Protein AF-A0A7C5KE01-F1 (afdb_monomer_lite)

Sequence (287 aa):
MDAEQAKAEQKPRKAGFFATVFASPPSILTLMIPGLGHLYLGRAKRGVVWFLLVEALFFAGYAILGVRLWGGGMNLGTTVWGLPLNYIPEVGNFLTTFLTLKATFPLPGAPGWMDAVGLAKLPVPWEHVGFLLTALSGLLNVFAAADAWWLARVEKTEREKDPWLSTPTGAAFLSWIVPGLGQWKLGYKSRGAVQFGSITLLFLLGLVFSGFSAVDRSQVYFWYAGMLFDGGSTILSTLFFAPLRFHNTGSTMWDLGVTTTCIAGLMNVAVFLDAYTLAEKRKEAAP

Foldseek 3Di:
DPPPVVPPDPPPDPQPPCCLCVVQPLLVLLQAANLRLCVVVVNVVLSVVRRCQLVVLQVVLCVQQPLLLVQPFPPPPDDDVNHGPLCLLLSLNPNVVVVSCPVRAPDVPDPCNVVSNVSNLDDTVPNLSSNLSSSVSSVSSNLSSVVSSQSVPDDPVVVPPDDPCLALSVLLVLCQQAPLRSVVVLVNVVSSVVRRVVLVVLLVQLCVLQVLQLLGCSVVSNLNNLLCLNRNSSVVSSVPRNVPDDDDPPDPSNVSSSVSSSVSSNSSNVRSVVSSVSSVVVVVPDD

Structure (mmCIF, N/CA/C/O backbone):
data_AF-A0A7C5KE01-F1
#
_entry.id   AF-A0A7C5KE01-F1
#
loop_
_atom_site.group_PDB
_atom_site.id
_atom_site.type_symbol
_atom_site.label_atom_id
_atom_site.label_alt_id
_atom_site.label_comp_id
_atom_site.label_asym_id
_atom_site.label_entity_id
_atom_site.label_seq_id
_atom_site.pdbx_PDB_ins_code
_atom_site.Cartn_x
_atom_site.Cartn_y
_atom_site.Cartn_z
_atom_site.occupancy
_atom_site.B_iso_or_equiv
_atom_site.auth_seq_id
_atom_site.auth_comp_id
_atom_site.auth_asym_id
_atom_site.auth_atom_id
_atom_site.pdbx_PDB_model_num
ATOM 1 N N . MET A 1 1 ? 0.363 20.031 54.561 1.00 52.44 1 MET A N 1
ATOM 2 C CA . MET A 1 1 ? 0.972 20.455 53.273 1.00 52.44 1 MET A CA 1
ATOM 3 C C . MET A 1 1 ? 2.182 19.563 52.985 1.00 52.44 1 MET A C 1
ATOM 5 O O . MET A 1 1 ? 3.313 20.024 52.963 1.00 52.44 1 MET A O 1
ATOM 9 N N . ASP A 1 2 ? 2.084 18.242 53.065 1.00 55.12 2 ASP A N 1
ATOM 10 C CA . ASP A 1 2 ? 1.310 17.244 52.297 1.00 55.12 2 ASP A CA 1
ATOM 11 C C . ASP A 1 2 ? 2.037 16.828 51.020 1.00 55.12 2 ASP A C 1
ATOM 13 O O . ASP A 1 2 ? 1.766 17.296 49.917 1.00 55.12 2 ASP A O 1
ATOM 17 N N . ALA A 1 3 ? 2.934 15.854 51.200 1.00 55.53 3 ALA A N 1
ATOM 18 C CA . ALA A 1 3 ? 3.542 15.044 50.144 1.00 55.53 3 ALA A CA 1
ATOM 19 C C . ALA A 1 3 ? 2.500 14.346 49.236 1.00 55.53 3 ALA A C 1
ATOM 21 O O . ALA A 1 3 ? 2.843 13.829 48.174 1.00 55.53 3 ALA A O 1
ATOM 22 N N . GLU A 1 4 ? 1.225 14.370 49.628 1.00 53.91 4 GLU A N 1
ATOM 23 C CA . GLU A 1 4 ? 0.073 13.930 48.844 1.00 53.91 4 GLU A CA 1
ATOM 24 C C . GLU A 1 4 ? -0.261 14.878 47.677 1.00 53.91 4 GLU A C 1
ATOM 26 O O . GLU A 1 4 ? -0.631 14.407 46.602 1.00 53.91 4 GLU A O 1
ATOM 31 N N . GLN A 1 5 ? -0.019 16.191 47.807 1.00 54.28 5 GLN A N 1
ATOM 32 C CA . GLN A 1 5 ? -0.201 17.146 46.702 1.00 54.28 5 GLN A CA 1
ATOM 33 C C . GLN A 1 5 ? 0.917 17.062 45.647 1.00 54.28 5 GLN A C 1
ATOM 35 O O . GLN A 1 5 ? 0.693 17.400 44.489 1.00 54.28 5 GLN A O 1
ATOM 40 N N . ALA A 1 6 ? 2.094 16.524 45.992 1.00 53.19 6 ALA A N 1
ATOM 41 C CA . ALA A 1 6 ? 3.200 16.340 45.046 1.00 53.19 6 ALA A CA 1
ATOM 42 C C . ALA A 1 6 ? 3.016 15.136 44.095 1.00 53.19 6 ALA A C 1
ATOM 44 O O . ALA A 1 6 ? 3.727 15.024 43.096 1.00 53.19 6 ALA A O 1
ATOM 45 N N . LYS A 1 7 ? 2.052 14.242 44.365 1.00 53.12 7 LYS A N 1
ATOM 46 C CA . LYS A 1 7 ? 1.693 13.125 43.470 1.00 53.12 7 LYS A CA 1
ATOM 47 C C . LYS A 1 7 ? 0.614 13.480 42.441 1.00 53.12 7 LYS A C 1
ATOM 49 O O . LYS A 1 7 ? 0.385 12.691 41.528 1.00 53.12 7 LYS A O 1
ATOM 54 N N . ALA A 1 8 ? -0.023 14.644 42.557 1.00 51.78 8 ALA A N 1
ATOM 55 C CA . ALA A 1 8 ? -1.230 14.963 41.797 1.00 51.78 8 ALA A CA 1
ATOM 56 C C . ALA A 1 8 ? -0.996 15.469 40.359 1.00 51.78 8 ALA A C 1
ATOM 58 O O . ALA A 1 8 ? -1.966 15.624 39.625 1.00 51.78 8 ALA A O 1
ATOM 59 N N . GLU A 1 9 ? 0.245 15.693 39.906 1.00 48.97 9 GLU A N 1
ATOM 60 C CA . GLU A 1 9 ? 0.453 16.362 38.608 1.00 48.97 9 GLU A CA 1
ATOM 61 C C . GLU A 1 9 ? 1.613 15.846 37.747 1.00 48.97 9 GLU A C 1
ATOM 63 O O . GLU A 1 9 ? 2.076 16.529 36.831 1.00 48.97 9 GLU A O 1
ATOM 68 N N . GLN A 1 10 ? 2.047 14.594 37.931 1.00 49.47 10 GLN A N 1
ATOM 69 C CA . GLN A 1 10 ? 2.823 13.937 36.875 1.00 49.47 10 GLN A CA 1
ATOM 70 C C . GLN A 1 10 ? 1.890 13.534 35.731 1.00 49.47 10 GLN A C 1
ATOM 72 O O . GLN A 1 10 ? 1.494 12.379 35.584 1.00 49.47 10 GLN A O 1
ATOM 77 N N . LYS A 1 11 ? 1.549 14.518 34.892 1.00 55.12 11 LYS A N 1
ATOM 78 C CA . LYS A 1 11 ? 0.958 14.285 33.573 1.00 55.12 11 LYS A CA 1
ATOM 79 C C . LYS A 1 11 ? 1.849 13.245 32.880 1.00 55.12 11 LYS A C 1
ATOM 81 O O . LYS A 1 11 ? 3.048 13.512 32.742 1.00 55.12 11 LYS A O 1
ATOM 86 N N . PRO A 1 12 ? 1.327 12.066 32.495 1.00 59.50 12 PRO A N 1
ATOM 87 C CA . PRO A 1 12 ? 2.154 11.013 31.929 1.00 59.50 12 PRO A CA 1
ATOM 88 C C . PRO A 1 12 ? 2.923 11.600 30.750 1.00 59.50 12 PRO A C 1
ATOM 90 O O . PRO A 1 12 ? 2.325 12.175 29.833 1.00 59.50 12 PRO A O 1
ATOM 93 N N . ARG A 1 13 ? 4.260 11.533 30.808 1.00 60.16 13 ARG A N 1
ATOM 94 C CA . ARG A 1 13 ? 5.106 11.955 29.689 1.00 60.16 13 ARG A CA 1
ATOM 95 C C . ARG A 1 13 ? 4.606 11.197 28.469 1.00 60.16 13 ARG A C 1
ATOM 97 O O . ARG A 1 13 ? 4.638 9.968 28.465 1.00 60.16 13 ARG A O 1
ATOM 104 N N . LYS A 1 14 ? 4.110 11.926 27.464 1.00 63.19 14 LYS A N 1
ATOM 105 C CA . LYS A 1 14 ? 3.708 11.331 26.188 1.00 63.19 14 LYS A CA 1
ATOM 106 C C . LYS A 1 14 ? 4.889 10.500 25.704 1.00 63.19 14 LYS A C 1
ATOM 108 O O . LYS A 1 14 ? 5.975 11.048 25.510 1.00 63.19 14 LYS A O 1
ATOM 113 N N . ALA A 1 15 ? 4.693 9.189 25.594 1.00 65.12 15 ALA A N 1
ATOM 114 C CA . ALA A 1 15 ? 5.706 8.305 25.050 1.00 65.12 15 ALA A CA 1
ATOM 115 C C . ALA A 1 15 ? 6.150 8.873 23.692 1.00 65.12 15 ALA A C 1
ATOM 117 O O . ALA A 1 15 ? 5.315 9.297 22.886 1.00 65.12 15 ALA A O 1
ATOM 118 N N . GLY A 1 16 ? 7.465 8.965 23.471 1.00 68.56 16 GLY A N 1
ATOM 119 C CA . GLY A 1 16 ? 7.997 9.442 22.195 1.00 68.56 16 GLY A CA 1
ATOM 120 C C . GLY A 1 16 ? 7.480 8.581 21.039 1.00 68.56 16 GLY A C 1
ATOM 121 O O . GLY A 1 16 ? 7.154 7.414 21.242 1.00 68.56 16 GLY A O 1
ATOM 122 N N . PHE A 1 17 ? 7.420 9.133 19.824 1.00 59.62 17 PHE A N 1
ATOM 123 C CA . PHE A 1 17 ? 6.890 8.449 18.632 1.00 59.62 17 PHE A CA 1
ATOM 124 C C . PHE A 1 17 ? 7.407 7.007 18.482 1.00 59.62 17 PHE A C 1
ATOM 126 O O . PHE A 1 17 ? 6.614 6.079 18.352 1.00 59.62 17 PHE A O 1
ATOM 133 N N . PHE A 1 18 ? 8.723 6.807 18.603 1.00 53.09 18 PHE A N 1
ATOM 134 C CA . PHE A 1 18 ? 9.337 5.480 18.526 1.00 53.09 18 PHE A CA 1
ATOM 135 C C . PHE A 1 18 ? 8.920 4.547 19.663 1.00 53.09 18 PHE A C 1
ATOM 137 O O . PHE A 1 18 ? 8.694 3.367 19.415 1.00 53.09 18 PHE A O 1
ATOM 144 N N . ALA A 1 19 ? 8.761 5.063 20.884 1.00 59.66 19 ALA A N 1
ATOM 145 C CA . ALA A 1 19 ? 8.246 4.267 21.988 1.00 59.66 19 ALA A CA 1
ATOM 146 C C . ALA A 1 19 ? 6.808 3.825 21.695 1.00 59.66 19 ALA A C 1
ATOM 148 O O . ALA A 1 19 ? 6.503 2.663 21.876 1.00 59.66 19 ALA A O 1
ATOM 149 N N . THR A 1 20 ? 5.948 4.687 21.152 1.00 64.25 20 THR A N 1
ATOM 150 C CA . THR A 1 20 ? 4.555 4.332 20.825 1.00 64.25 20 THR A CA 1
ATOM 151 C C . THR A 1 20 ? 4.443 3.347 19.655 1.00 64.25 20 THR A C 1
ATOM 153 O O . THR A 1 20 ? 3.636 2.421 19.711 1.00 64.25 20 THR A O 1
ATOM 156 N N . VAL A 1 21 ? 5.254 3.521 18.605 1.00 54.88 21 VAL A N 1
ATOM 157 C CA . VAL A 1 21 ? 5.251 2.647 17.418 1.00 54.88 21 VAL A CA 1
ATOM 158 C C . VAL A 1 21 ? 5.832 1.271 17.747 1.00 54.88 21 VAL A C 1
ATOM 160 O O . VAL A 1 21 ? 5.222 0.258 17.410 1.00 54.88 21 VAL A O 1
ATOM 163 N N . PHE A 1 22 ? 6.964 1.213 18.457 1.00 66.50 22 PHE A N 1
ATOM 164 C CA . PHE A 1 22 ? 7.576 -0.061 18.833 1.00 66.50 22 PHE A CA 1
ATOM 165 C C . PHE A 1 22 ? 6.959 -0.705 20.091 1.00 66.50 22 PHE A C 1
ATOM 167 O O . PHE A 1 22 ? 7.198 -1.881 20.350 1.00 66.50 22 PHE A O 1
ATOM 174 N N . ALA A 1 23 ? 6.122 0.005 20.858 1.00 73.38 23 ALA A N 1
ATOM 175 C CA . ALA A 1 23 ? 5.434 -0.561 22.028 1.00 73.38 23 ALA A CA 1
ATOM 176 C C . ALA A 1 23 ? 4.161 -1.345 21.695 1.00 73.38 23 ALA A C 1
ATOM 178 O O . ALA A 1 23 ? 3.481 -1.797 22.615 1.00 73.38 23 ALA A O 1
ATOM 179 N N . SER A 1 24 ? 3.812 -1.530 20.418 1.00 88.44 24 SER A N 1
ATOM 180 C CA . SER A 1 24 ? 2.705 -2.407 20.033 1.00 88.44 24 SER A CA 1
ATOM 181 C C . SER A 1 24 ? 3.234 -3.712 19.435 1.00 88.44 24 SER A C 1
ATOM 183 O O . SER A 1 24 ? 3.364 -3.809 18.209 1.00 88.44 24 SER A O 1
ATOM 185 N N . PRO A 1 25 ? 3.499 -4.744 20.268 1.00 93.25 25 PRO A N 1
ATOM 186 C CA . PRO A 1 25 ? 3.870 -6.069 19.785 1.00 93.25 25 PRO A CA 1
ATOM 187 C C . PRO A 1 25 ? 2.979 -6.583 18.643 1.00 93.25 25 PRO A C 1
ATOM 189 O O . PRO A 1 25 ? 3.537 -7.047 17.654 1.00 93.25 25 PRO A O 1
ATOM 192 N N . PRO A 1 26 ? 1.633 -6.439 18.670 1.00 94.25 26 PRO A N 1
ATOM 193 C CA . PRO A 1 26 ? 0.785 -6.911 17.571 1.00 94.25 26 PRO A CA 1
ATOM 194 C C . PRO A 1 26 ? 1.110 -6.266 16.216 1.00 94.25 26 PRO A C 1
ATOM 196 O O . PRO A 1 26 ? 1.072 -6.933 15.182 1.00 94.25 26 PRO A O 1
ATOM 199 N N . SER A 1 27 ? 1.459 -4.981 16.209 1.00 93.88 27 SER A N 1
ATOM 200 C CA . SER A 1 27 ? 1.778 -4.254 14.975 1.00 93.88 27 SER A CA 1
ATOM 201 C C . SER A 1 27 ? 3.094 -4.738 14.384 1.00 93.88 27 SER A C 1
ATOM 203 O O . SER A 1 27 ? 3.148 -5.080 13.207 1.00 93.88 27 SER A O 1
ATOM 205 N N . ILE A 1 28 ? 4.135 -4.839 15.222 1.00 93.88 28 ILE A N 1
ATOM 206 C CA . ILE A 1 28 ? 5.453 -5.344 14.812 1.00 93.88 28 ILE A CA 1
ATOM 207 C C . ILE A 1 28 ? 5.332 -6.779 14.309 1.00 93.88 28 ILE A C 1
ATOM 209 O O . ILE A 1 28 ? 5.833 -7.092 13.234 1.00 93.88 28 ILE A O 1
ATOM 213 N N . LEU A 1 29 ? 4.641 -7.643 15.061 1.00 95.56 29 LEU A N 1
ATOM 214 C CA . LEU A 1 29 ? 4.434 -9.035 14.672 1.00 95.56 29 LEU A CA 1
ATOM 215 C C . LEU A 1 29 ? 3.756 -9.130 13.306 1.00 95.56 29 LEU A C 1
ATOM 217 O O . LEU A 1 29 ? 4.179 -9.943 12.495 1.00 95.56 29 LEU A O 1
ATOM 221 N N . THR A 1 30 ? 2.763 -8.279 13.036 1.00 96.44 30 THR A N 1
ATOM 222 C CA . THR A 1 30 ? 2.072 -8.241 11.739 1.00 96.44 30 THR A CA 1
ATOM 223 C C . THR A 1 30 ? 2.973 -7.735 10.612 1.00 96.44 30 THR A C 1
ATOM 225 O O . THR A 1 30 ? 2.980 -8.329 9.542 1.00 96.44 30 THR A O 1
ATOM 228 N N . LEU A 1 31 ? 3.777 -6.690 10.843 1.00 94.44 31 LEU A N 1
ATOM 229 C CA . LEU A 1 31 ? 4.752 -6.201 9.855 1.00 94.44 31 LEU A CA 1
ATOM 230 C C . LEU A 1 31 ? 5.817 -7.250 9.510 1.00 94.44 31 LEU A C 1
ATOM 232 O O . LEU A 1 31 ? 6.293 -7.292 8.377 1.00 94.44 31 LEU A O 1
ATOM 236 N N . MET A 1 32 ? 6.197 -8.087 10.481 1.00 95.00 32 MET A N 1
ATOM 237 C CA . MET A 1 32 ? 7.112 -9.202 10.250 1.00 95.00 32 MET A CA 1
ATOM 238 C C . MET A 1 32 ? 6.415 -10.336 9.503 1.00 95.00 32 MET A C 1
ATOM 240 O O . MET A 1 32 ? 6.898 -10.752 8.460 1.00 95.00 32 MET A O 1
ATOM 244 N N . ILE A 1 33 ? 5.295 -10.834 10.027 1.00 96.88 33 ILE A N 1
ATOM 245 C CA . ILE A 1 33 ? 4.527 -11.939 9.451 1.00 96.88 33 ILE A CA 1
ATOM 246 C C . ILE A 1 33 ? 3.067 -11.490 9.349 1.00 96.88 33 ILE A C 1
ATOM 248 O O . ILE A 1 33 ? 2.421 -11.301 10.390 1.00 96.88 33 ILE A O 1
ATOM 252 N N . PRO A 1 34 ? 2.515 -11.351 8.132 1.00 97.69 34 PRO A N 1
ATOM 253 C CA . PRO A 1 34 ? 1.159 -10.857 7.952 1.00 97.69 34 PRO A CA 1
ATOM 254 C C . PRO A 1 34 ? 0.134 -11.631 8.789 1.00 97.69 34 PRO A C 1
ATOM 256 O O . PRO A 1 34 ? 0.131 -12.858 8.844 1.00 97.69 34 PRO A O 1
ATOM 259 N N . GLY A 1 35 ? -0.729 -10.904 9.499 1.00 96.56 35 GLY A N 1
ATOM 260 C CA . GLY A 1 35 ? -1.753 -11.474 10.380 1.00 96.56 35 GLY A CA 1
ATOM 261 C C . GLY A 1 35 ? -1.273 -12.026 11.733 1.00 96.56 35 GLY A C 1
ATOM 262 O O . GLY A 1 35 ? -2.118 -12.346 12.575 1.00 96.56 35 GLY A O 1
ATOM 263 N N . LEU A 1 36 ? 0.035 -12.109 12.010 1.00 97.25 36 LEU A N 1
ATOM 264 C CA . LEU A 1 36 ? 0.546 -12.682 13.266 1.00 97.25 36 LEU A CA 1
ATOM 265 C C . LEU A 1 36 ? 0.132 -11.873 14.503 1.00 97.25 36 LEU A C 1
ATOM 267 O O . LEU A 1 36 ? -0.169 -12.453 15.545 1.00 97.25 36 LEU A O 1
ATOM 271 N N . GLY A 1 37 ? 0.033 -10.546 14.396 1.00 96.12 37 GLY A N 1
ATOM 272 C CA . GLY A 1 37 ? -0.502 -9.718 15.478 1.00 96.12 37 GLY A CA 1
ATOM 273 C C . GLY A 1 37 ? -1.961 -10.024 15.801 1.00 96.12 37 GLY A C 1
ATOM 274 O O . GLY A 1 37 ? -2.347 -10.043 16.968 1.00 96.12 37 GLY A O 1
ATOM 275 N N . HIS A 1 38 ? -2.782 -10.330 14.794 1.00 95.69 38 HIS A N 1
ATOM 276 C CA . HIS A 1 38 ? -4.163 -10.761 15.017 1.00 95.69 38 HIS A CA 1
ATOM 277 C C . HIS A 1 38 ? -4.225 -12.130 15.688 1.00 95.69 38 HIS A C 1
ATOM 279 O O . HIS A 1 38 ? -5.059 -12.316 16.573 1.00 95.69 38 HIS A O 1
ATOM 285 N N . LEU A 1 39 ? -3.347 -13.068 15.311 1.00 96.25 39 LEU A N 1
ATOM 286 C CA . LEU A 1 39 ? -3.227 -14.367 15.984 1.00 96.25 39 LEU A CA 1
ATOM 287 C C . LEU A 1 39 ? -2.840 -14.189 17.456 1.00 96.25 39 LEU A C 1
ATOM 289 O O . LEU A 1 39 ? -3.495 -14.758 18.326 1.00 96.25 39 LEU A O 1
ATOM 293 N N . TYR A 1 40 ? -1.847 -13.339 17.729 1.00 94.88 40 TYR A N 1
ATOM 294 C CA . TYR A 1 40 ? -1.412 -12.985 19.081 1.00 94.88 40 TYR A CA 1
ATOM 295 C C . TYR A 1 40 ? -2.559 -12.413 19.932 1.00 94.88 40 TYR A C 1
ATOM 297 O O . TYR A 1 40 ? -2.690 -12.736 21.108 1.00 94.88 40 TYR A O 1
ATOM 305 N N . LEU A 1 41 ? -3.451 -11.624 19.326 1.00 93.50 41 LEU A N 1
ATOM 306 C CA . LEU A 1 41 ? -4.649 -11.079 19.978 1.00 93.50 41 LEU A CA 1
ATOM 307 C C . LEU A 1 41 ? -5.829 -12.075 20.062 1.00 93.50 41 LEU A C 1
ATOM 309 O O . LEU A 1 41 ? -6.942 -11.675 20.413 1.00 93.50 41 LEU A O 1
ATOM 313 N N . GLY A 1 42 ? -5.631 -13.349 19.707 1.00 91.88 42 GLY A N 1
ATOM 314 C CA . GLY A 1 42 ? -6.663 -14.392 19.731 1.00 91.88 42 GLY A CA 1
ATOM 315 C C . GLY A 1 42 ? -7.681 -14.312 18.585 1.00 91.88 42 GLY A C 1
ATOM 316 O O . GLY A 1 42 ? -8.747 -14.923 18.650 1.00 91.88 42 GLY A O 1
ATOM 317 N N . ARG A 1 43 ? -7.397 -13.556 17.517 1.00 92.12 43 ARG A N 1
ATOM 318 C CA . ARG A 1 43 ? -8.285 -13.356 16.357 1.00 92.12 43 ARG A CA 1
ATOM 319 C C . ARG A 1 43 ? -7.848 -14.223 15.173 1.00 92.12 43 ARG A C 1
ATOM 321 O O . ARG A 1 43 ? -7.564 -13.712 14.090 1.00 92.12 43 ARG A O 1
ATOM 328 N N . ALA A 1 44 ? -7.865 -15.541 15.381 1.00 95.31 44 ALA A N 1
ATOM 329 C CA . ALA A 1 44 ? -7.377 -16.549 14.435 1.00 95.31 44 ALA A CA 1
ATOM 330 C C . ALA A 1 44 ? -7.874 -16.339 12.994 1.00 95.31 44 ALA A C 1
ATOM 332 O O . ALA A 1 44 ? -7.074 -16.149 12.082 1.00 95.31 44 ALA A O 1
ATOM 333 N N . LYS A 1 45 ? -9.200 -16.275 12.801 1.00 94.88 45 LYS A N 1
ATOM 334 C CA . LYS A 1 45 ? -9.820 -16.098 11.475 1.00 94.88 45 LYS A CA 1
ATOM 335 C C . LYS A 1 45 ? -9.273 -14.876 10.734 1.00 94.88 45 LYS A C 1
ATOM 337 O O . LYS A 1 45 ? -8.981 -14.950 9.549 1.00 94.88 45 LYS A O 1
ATOM 342 N N . ARG A 1 46 ? -9.139 -13.750 11.435 1.00 94.06 46 ARG A N 1
ATOM 343 C CA . ARG A 1 46 ? -8.696 -12.485 10.845 1.00 94.06 46 ARG A CA 1
ATOM 344 C C . ARG A 1 46 ? -7.209 -12.504 10.508 1.00 94.06 46 ARG A C 1
ATOM 346 O O . ARG A 1 46 ? -6.841 -12.036 9.439 1.00 94.06 46 ARG A O 1
ATOM 353 N N . GLY A 1 47 ? -6.391 -13.086 11.387 1.00 96.25 47 GLY A N 1
ATOM 354 C CA . GLY A 1 47 ? -4.969 -13.299 11.126 1.00 96.25 47 GLY A CA 1
ATOM 355 C C . GLY A 1 47 ? -4.737 -14.184 9.907 1.00 96.25 47 GLY A C 1
ATOM 356 O O . GLY A 1 47 ? -3.983 -13.802 9.023 1.00 96.25 47 GLY A O 1
ATOM 357 N N . VAL A 1 48 ? -5.464 -15.300 9.794 1.00 97.88 48 VAL A N 1
ATOM 358 C CA . VAL A 1 48 ? -5.375 -16.197 8.629 1.00 97.88 48 VAL A CA 1
ATOM 359 C C . VAL A 1 48 ? -5.797 -15.495 7.338 1.00 97.88 48 VAL A C 1
ATOM 361 O O . VAL A 1 48 ? -5.124 -15.647 6.327 1.00 97.88 48 VAL A O 1
ATOM 364 N N . VAL A 1 49 ? -6.871 -14.696 7.355 1.00 97.38 49 VAL A N 1
ATOM 365 C CA . VAL A 1 49 ? -7.294 -13.934 6.165 1.00 97.38 49 VAL A CA 1
ATOM 366 C C . VAL A 1 49 ? -6.211 -12.951 5.718 1.00 97.38 49 VAL A C 1
ATOM 368 O O . VAL A 1 49 ? -5.893 -12.918 4.532 1.00 97.38 49 VAL A O 1
ATOM 371 N N . TRP A 1 50 ? -5.622 -12.186 6.644 1.00 97.50 50 TRP A N 1
ATOM 372 C CA . TRP A 1 50 ? -4.529 -11.267 6.314 1.00 97.50 50 TRP A CA 1
ATOM 373 C C . TRP A 1 50 ? -3.295 -11.998 5.794 1.00 97.50 50 TRP A C 1
ATOM 375 O O . TRP A 1 50 ? -2.742 -11.584 4.780 1.00 97.50 50 TRP A O 1
ATOM 385 N N . PHE A 1 51 ? -2.912 -13.096 6.448 1.00 98.31 51 PHE A N 1
ATOM 386 C CA . PHE A 1 51 ? -1.801 -13.939 6.024 1.00 98.31 51 PHE A CA 1
ATOM 387 C C . PHE A 1 51 ? -1.989 -14.430 4.590 1.00 98.31 51 PHE A C 1
ATOM 389 O O . PHE A 1 51 ? -1.166 -14.146 3.726 1.00 98.31 51 PHE A O 1
ATOM 396 N N . LEU A 1 52 ? -3.111 -15.100 4.315 1.00 98.50 52 LEU A N 1
ATOM 397 C CA . LEU A 1 52 ? -3.384 -15.661 2.996 1.00 98.50 52 LEU A CA 1
ATOM 398 C C . LEU A 1 52 ? -3.463 -14.581 1.919 1.00 98.50 52 LEU A C 1
ATOM 400 O O . LEU A 1 52 ? -2.916 -14.778 0.843 1.00 98.50 52 LEU A O 1
ATOM 404 N N . LEU A 1 53 ? -4.112 -13.446 2.192 1.00 98.19 53 LEU A N 1
ATOM 405 C CA . LEU A 1 53 ? -4.237 -12.365 1.216 1.00 98.19 53 LEU A CA 1
ATOM 406 C C . LEU A 1 53 ? -2.875 -11.759 0.859 1.00 98.19 53 LEU A C 1
ATOM 408 O O . LEU A 1 53 ? -2.555 -11.627 -0.321 1.00 98.19 53 LEU A O 1
ATOM 412 N N . VAL A 1 54 ? -2.086 -11.383 1.867 1.00 98.31 54 VAL A N 1
ATOM 413 C CA . VAL A 1 54 ? -0.792 -10.723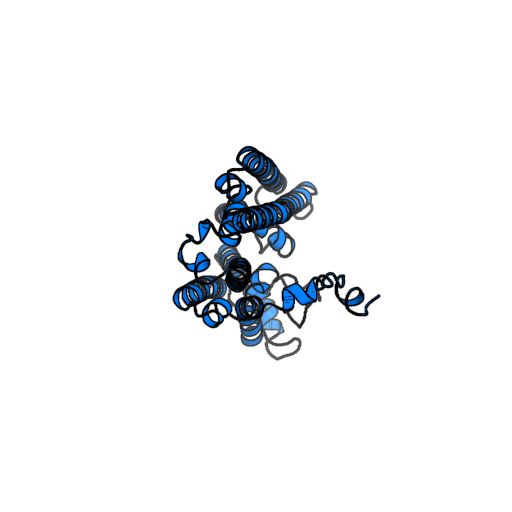 1.659 1.00 98.31 54 VAL A CA 1
ATOM 414 C C . VAL A 1 54 ? 0.198 -11.676 0.993 1.00 98.31 54 VAL A C 1
ATOM 416 O O . VAL A 1 54 ? 0.810 -11.311 -0.010 1.00 98.31 54 VAL A O 1
ATOM 419 N N . GLU A 1 55 ? 0.313 -12.907 1.490 1.00 98.25 55 GLU A N 1
ATOM 420 C CA . GLU A 1 55 ? 1.251 -13.890 0.947 1.00 98.25 55 GLU A CA 1
ATOM 421 C C . GLU A 1 55 ? 0.842 -14.362 -0.452 1.00 98.25 55 GLU A C 1
ATOM 423 O O . GLU A 1 55 ? 1.697 -14.479 -1.328 1.00 98.25 55 GLU A O 1
ATOM 428 N N . ALA A 1 56 ? -0.456 -14.554 -0.723 1.00 98.50 56 ALA A N 1
ATOM 429 C CA . ALA A 1 56 ? -0.911 -14.908 -2.067 1.00 98.50 56 ALA A CA 1
ATOM 430 C C . ALA A 1 56 ? -0.572 -13.816 -3.087 1.00 98.50 56 ALA A C 1
ATOM 432 O O . ALA A 1 56 ? -0.104 -14.136 -4.175 1.00 98.50 56 ALA A O 1
ATOM 433 N N . LEU A 1 57 ? -0.761 -12.536 -2.744 1.00 98.50 57 LEU A N 1
ATOM 434 C CA . LEU A 1 57 ? -0.386 -11.426 -3.623 1.00 98.50 57 LEU A CA 1
ATOM 435 C C . LEU A 1 57 ? 1.128 -11.366 -3.838 1.00 98.50 57 LEU A C 1
ATOM 437 O O . LEU A 1 57 ? 1.573 -11.239 -4.979 1.00 98.50 57 LEU A O 1
ATOM 441 N N . PHE A 1 58 ? 1.915 -11.505 -2.768 1.00 98.12 58 PHE A N 1
ATOM 442 C CA . PHE A 1 58 ? 3.372 -11.497 -2.871 1.00 98.12 58 PHE A CA 1
ATOM 443 C C . PHE A 1 58 ? 3.868 -12.627 -3.777 1.00 98.12 58 PHE A C 1
ATOM 445 O O . PHE A 1 58 ? 4.569 -12.367 -4.752 1.00 98.12 58 PHE A O 1
ATOM 452 N N . PHE A 1 59 ? 3.467 -13.872 -3.508 1.00 98.19 59 PHE A N 1
ATOM 453 C CA . PHE A 1 59 ? 3.935 -15.022 -4.278 1.00 98.19 59 PHE A CA 1
ATOM 454 C C . PHE A 1 59 ? 3.347 -15.083 -5.687 1.00 98.19 59 PHE A C 1
ATOM 456 O O . PHE A 1 59 ? 4.043 -15.535 -6.591 1.00 98.19 59 PHE A O 1
ATOM 463 N N . ALA A 1 60 ? 2.131 -14.584 -5.924 1.00 98.50 60 ALA A N 1
ATOM 464 C CA . ALA A 1 60 ? 1.604 -14.439 -7.280 1.00 98.50 60 ALA A CA 1
ATOM 465 C C . ALA A 1 60 ? 2.427 -13.427 -8.090 1.00 98.50 60 ALA A C 1
ATOM 467 O O . ALA A 1 60 ? 2.795 -13.702 -9.231 1.00 98.50 60 ALA A O 1
ATOM 468 N N . GLY A 1 61 ? 2.772 -12.282 -7.493 1.00 97.75 61 GLY A N 1
ATOM 469 C CA . GLY A 1 61 ? 3.637 -11.299 -8.139 1.00 97.75 61 GLY A CA 1
ATOM 470 C C . GLY A 1 61 ? 5.056 -11.823 -8.360 1.00 97.75 61 GLY A C 1
ATOM 471 O O . GLY A 1 61 ? 5.616 -11.678 -9.448 1.00 97.75 61 GLY A O 1
ATOM 472 N N . TYR A 1 62 ? 5.610 -12.515 -7.364 1.00 97.00 62 TYR A N 1
ATOM 473 C CA . TYR A 1 62 ? 6.919 -13.150 -7.459 1.00 97.00 62 TYR A CA 1
ATOM 474 C C . TYR A 1 62 ? 6.952 -14.276 -8.499 1.00 97.00 62 TYR A C 1
ATOM 476 O O . TYR A 1 62 ? 7.938 -14.398 -9.210 1.00 97.00 62 TYR A O 1
ATOM 484 N N . ALA A 1 63 ? 5.889 -15.066 -8.657 1.00 97.75 63 ALA A N 1
ATOM 485 C CA . ALA A 1 63 ? 5.820 -16.107 -9.684 1.00 97.75 63 ALA A CA 1
ATOM 486 C C . ALA A 1 63 ? 5.883 -15.535 -11.111 1.00 97.75 63 ALA A C 1
ATOM 488 O O . ALA A 1 63 ? 6.392 -16.197 -12.011 1.00 97.75 63 ALA A O 1
ATOM 489 N N . ILE A 1 64 ? 5.398 -14.303 -11.311 1.00 97.25 64 ILE A N 1
ATOM 490 C CA . ILE A 1 64 ? 5.508 -13.585 -12.587 1.00 97.25 64 ILE A CA 1
ATOM 491 C C . ILE A 1 64 ? 6.925 -13.031 -12.770 1.00 97.25 64 ILE A C 1
ATOM 493 O O . ILE A 1 64 ? 7.499 -13.161 -13.844 1.00 97.25 64 ILE A O 1
ATOM 497 N N . LEU A 1 65 ? 7.491 -12.400 -11.739 1.00 95.31 65 LEU A N 1
ATOM 498 C CA . LEU A 1 65 ? 8.755 -11.663 -11.846 1.00 95.31 65 LEU A CA 1
ATOM 499 C C . LEU A 1 65 ? 10.006 -12.544 -11.693 1.00 95.31 65 LEU A C 1
ATOM 501 O O . LEU A 1 65 ? 11.027 -12.319 -12.342 1.00 95.31 65 LEU A O 1
ATOM 505 N N . GLY A 1 66 ? 9.983 -13.499 -10.771 1.00 94.56 66 GLY A N 1
ATOM 506 C CA . GLY A 1 66 ? 11.173 -14.174 -10.266 1.00 94.56 66 GLY A CA 1
ATOM 507 C C . GLY A 1 66 ? 12.225 -13.169 -9.785 1.00 94.56 66 GLY A C 1
ATOM 508 O O . GLY A 1 66 ? 11.929 -12.203 -9.077 1.00 94.56 66 GLY A O 1
ATOM 509 N N . VAL A 1 67 ? 13.471 -13.353 -10.225 1.00 92.19 67 VAL A N 1
ATOM 510 C CA . VAL A 1 67 ? 14.591 -12.458 -9.881 1.00 92.19 67 VAL A CA 1
ATOM 511 C C . VAL A 1 67 ? 14.440 -11.030 -10.428 1.00 92.19 67 VAL A C 1
ATOM 513 O O . VAL A 1 67 ? 15.094 -10.122 -9.915 1.00 92.19 67 VAL A O 1
ATOM 516 N N . ARG A 1 68 ? 13.546 -10.790 -11.405 1.00 91.94 68 ARG A N 1
ATOM 517 C CA . ARG A 1 68 ? 13.224 -9.447 -11.932 1.00 91.94 68 ARG A CA 1
ATOM 518 C C . ARG A 1 68 ? 12.716 -8.499 -10.854 1.00 91.94 68 ARG A C 1
ATOM 520 O O . ARG A 1 68 ? 12.970 -7.297 -10.944 1.00 91.94 68 ARG A O 1
ATOM 527 N N . LEU A 1 69 ? 12.075 -9.025 -9.806 1.00 92.44 69 LEU A N 1
ATOM 528 C CA . LEU A 1 69 ? 11.623 -8.225 -8.667 1.00 92.44 69 LEU A CA 1
ATOM 529 C C . LEU A 1 69 ? 12.768 -7.377 -8.087 1.00 92.44 69 LEU A C 1
ATOM 531 O O . LEU A 1 69 ? 12.558 -6.233 -7.689 1.00 92.44 69 LEU A O 1
ATOM 535 N N . TRP A 1 70 ? 13.992 -7.908 -8.126 1.00 88.94 70 TRP A N 1
ATOM 536 C CA . TRP A 1 70 ? 15.171 -7.316 -7.501 1.00 88.94 70 TRP A CA 1
ATOM 537 C C . TRP A 1 70 ? 15.975 -6.374 -8.415 1.00 88.94 70 TRP A C 1
ATOM 539 O O . TRP A 1 70 ? 16.989 -5.809 -8.001 1.00 88.94 70 TRP A O 1
ATOM 549 N N . GLY A 1 71 ? 15.549 -6.187 -9.667 1.00 83.06 71 GLY A N 1
ATOM 550 C CA . GLY A 1 71 ? 16.325 -5.457 -10.675 1.00 83.06 71 GLY A CA 1
ATOM 551 C C . GLY A 1 71 ? 16.497 -3.967 -10.389 1.00 83.06 71 GLY A C 1
ATOM 552 O O . GLY A 1 71 ? 17.548 -3.398 -10.680 1.00 83.06 71 GLY A O 1
ATOM 553 N N . GLY A 1 72 ? 15.487 -3.331 -9.791 1.00 69.25 72 GLY A N 1
ATOM 554 C CA . GLY A 1 72 ? 15.472 -1.880 -9.592 1.00 69.25 72 GLY A CA 1
ATOM 555 C C . GLY A 1 72 ? 16.371 -1.367 -8.465 1.00 69.25 72 GLY A C 1
ATOM 556 O O . GLY A 1 72 ? 16.721 -0.189 -8.462 1.00 69.25 72 GLY A O 1
ATOM 557 N N . GLY A 1 73 ? 16.748 -2.216 -7.501 1.00 61.66 73 GLY A N 1
ATOM 558 C CA . GLY A 1 73 ? 17.328 -1.738 -6.238 1.00 61.66 73 GLY A CA 1
ATOM 559 C C . GLY A 1 73 ? 18.832 -1.650 -6.151 1.00 61.66 73 GLY A C 1
ATOM 560 O O . GLY A 1 73 ? 19.367 -1.039 -5.230 1.00 61.66 73 GLY A O 1
ATOM 561 N N . MET A 1 74 ? 19.536 -2.218 -7.117 1.00 61.25 74 MET A N 1
ATOM 562 C CA . MET A 1 74 ? 20.990 -2.329 -7.028 1.00 61.25 74 MET A CA 1
ATOM 563 C C . MET A 1 74 ? 21.743 -1.103 -7.543 1.00 61.25 74 MET A C 1
ATOM 565 O O . MET A 1 74 ? 22.948 -1.011 -7.340 1.00 61.25 74 MET A O 1
ATOM 569 N N . ASN A 1 75 ? 21.052 -0.143 -8.162 1.00 57.09 75 ASN A N 1
ATOM 570 C CA . ASN A 1 75 ? 21.701 1.029 -8.755 1.00 57.09 75 ASN A CA 1
ATOM 571 C C . ASN A 1 75 ? 21.951 2.173 -7.758 1.00 57.09 75 ASN A C 1
ATOM 573 O O . ASN A 1 75 ? 22.717 3.077 -8.070 1.00 57.09 75 ASN A O 1
ATOM 577 N N . LEU A 1 76 ? 21.319 2.164 -6.579 1.00 57.16 76 LEU A N 1
ATOM 578 C CA . LEU A 1 76 ? 21.331 3.325 -5.676 1.00 57.16 76 LEU A CA 1
ATOM 579 C C . LEU A 1 76 ? 22.305 3.201 -4.498 1.00 57.16 76 LEU A C 1
ATOM 581 O O . LEU A 1 76 ? 22.527 4.188 -3.806 1.00 57.16 76 LEU A O 1
ATOM 585 N N . GLY A 1 77 ? 22.865 2.015 -4.232 1.00 61.25 77 GLY A N 1
ATOM 586 C CA . GLY A 1 77 ? 23.785 1.786 -3.104 1.00 61.25 77 GLY A CA 1
ATOM 587 C C . GLY A 1 77 ? 23.180 2.019 -1.708 1.00 61.25 77 GLY A C 1
ATOM 588 O O . GLY A 1 77 ? 23.860 1.835 -0.702 1.00 61.25 77 GLY A O 1
ATOM 589 N N . THR A 1 78 ? 21.905 2.401 -1.619 1.00 64.38 78 THR A N 1
ATOM 590 C CA . THR A 1 78 ? 21.219 2.712 -0.369 1.00 64.38 78 THR A CA 1
ATOM 591 C C . THR A 1 78 ? 20.426 1.503 0.104 1.00 64.38 78 THR A C 1
ATOM 593 O O . THR A 1 78 ? 19.397 1.134 -0.462 1.00 64.38 78 THR A O 1
ATOM 596 N N . THR A 1 79 ? 20.913 0.872 1.171 1.00 72.38 79 THR A N 1
ATOM 597 C CA . THR A 1 79 ? 20.198 -0.216 1.837 1.00 72.38 79 THR A CA 1
ATOM 598 C C . THR A 1 79 ? 19.932 0.139 3.289 1.00 72.38 79 THR A C 1
ATOM 600 O O . THR A 1 79 ? 20.784 0.697 3.977 1.00 72.38 79 THR A O 1
ATOM 603 N N . VAL A 1 80 ? 18.744 -0.206 3.767 1.00 67.88 80 VAL A N 1
ATOM 604 C CA . VAL A 1 80 ? 18.422 -0.228 5.190 1.00 67.88 80 VAL A CA 1
ATOM 605 C C . VAL A 1 80 ? 18.469 -1.692 5.591 1.00 67.88 80 VAL A C 1
ATOM 607 O O . VAL A 1 80 ? 17.643 -2.482 5.148 1.00 67.88 80 VAL A O 1
ATOM 610 N N . TRP A 1 81 ? 19.488 -2.074 6.366 1.00 69.69 81 TRP A N 1
ATOM 611 C CA . TRP A 1 81 ? 19.656 -3.453 6.850 1.00 69.69 81 TRP A CA 1
ATOM 612 C C . TRP A 1 81 ? 19.793 -4.472 5.702 1.00 69.69 81 TRP A C 1
ATOM 614 O O . TRP A 1 81 ? 19.362 -5.620 5.794 1.00 69.69 81 TRP A O 1
ATOM 624 N N . GLY A 1 82 ? 20.390 -4.041 4.586 1.00 72.50 82 GLY A N 1
ATOM 625 C CA . GLY A 1 82 ? 20.550 -4.863 3.388 1.00 72.50 82 GLY A CA 1
ATOM 626 C C . GLY A 1 82 ? 19.310 -4.954 2.493 1.00 72.50 82 GLY A C 1
ATOM 627 O O . GLY A 1 82 ? 19.381 -5.651 1.485 1.00 72.50 82 GLY A O 1
ATOM 628 N N . LEU A 1 83 ? 18.212 -4.252 2.813 1.00 75.75 83 LEU A N 1
ATOM 629 C CA . LEU A 1 83 ? 17.073 -4.049 1.914 1.00 75.75 83 LEU A CA 1
ATOM 630 C C . LEU A 1 83 ? 17.220 -2.719 1.169 1.00 75.75 83 LEU A C 1
ATOM 632 O O . LEU A 1 83 ? 17.259 -1.663 1.806 1.00 75.75 83 LEU A O 1
ATOM 636 N N . PRO A 1 84 ? 17.305 -2.742 -0.167 1.00 77.44 84 PRO A N 1
ATOM 637 C CA . PRO A 1 84 ? 17.299 -1.524 -0.963 1.00 77.44 84 PRO A CA 1
ATOM 638 C C . PRO A 1 84 ? 16.035 -0.673 -0.753 1.00 77.44 84 PRO A C 1
ATOM 640 O O . PRO A 1 84 ? 14.915 -1.187 -0.716 1.00 77.44 84 PRO A O 1
ATOM 643 N N . LEU A 1 85 ? 16.211 0.647 -0.621 1.00 72.19 85 LEU A N 1
ATOM 644 C CA . LEU A 1 85 ? 15.120 1.595 -0.325 1.00 72.19 85 LEU A CA 1
ATOM 645 C C . LEU A 1 85 ? 14.020 1.634 -1.398 1.00 72.19 85 LEU A C 1
ATOM 647 O O . LEU A 1 85 ? 12.893 2.018 -1.125 1.00 72.19 85 LEU A O 1
ATOM 651 N N . ASN A 1 86 ? 14.298 1.223 -2.626 1.00 74.69 86 ASN A N 1
ATOM 652 C CA . ASN A 1 86 ? 13.312 1.154 -3.710 1.00 74.69 86 ASN A CA 1
ATOM 653 C C . ASN A 1 86 ? 12.276 0.016 -3.545 1.00 74.69 86 ASN A C 1
ATOM 655 O O . ASN A 1 86 ? 11.375 -0.110 -4.378 1.00 74.69 86 ASN A O 1
ATOM 659 N N . TYR A 1 87 ? 12.398 -0.816 -2.506 1.00 82.50 87 TYR A N 1
ATOM 660 C CA . TYR A 1 87 ? 11.402 -1.828 -2.136 1.00 82.50 87 TYR A CA 1
ATOM 661 C C . TYR A 1 87 ? 10.428 -1.337 -1.064 1.00 82.50 87 TYR A C 1
ATOM 663 O O . TYR A 1 87 ? 9.766 -2.156 -0.440 1.00 82.50 87 TYR A O 1
ATOM 671 N N . ILE A 1 88 ? 10.315 -0.020 -0.838 1.00 82.69 88 ILE A N 1
ATOM 672 C CA . ILE A 1 88 ? 9.346 0.563 0.110 1.00 82.69 88 ILE A CA 1
ATOM 673 C C . ILE A 1 88 ? 7.952 -0.086 0.019 1.00 82.69 88 ILE A C 1
ATOM 675 O O . ILE A 1 88 ? 7.414 -0.409 1.079 1.00 82.69 88 ILE A O 1
ATOM 679 N N . PRO A 1 89 ? 7.374 -0.339 -1.177 1.00 87.25 89 PRO A N 1
ATOM 680 C CA . PRO A 1 89 ? 6.075 -1.000 -1.261 1.00 87.25 89 PRO A CA 1
ATOM 681 C C . PRO A 1 89 ? 6.054 -2.399 -0.634 1.00 87.25 89 PRO A C 1
ATOM 683 O O . PRO A 1 89 ? 5.157 -2.698 0.144 1.00 87.25 89 PRO A O 1
ATOM 686 N N . GLU A 1 90 ? 7.056 -3.235 -0.916 1.00 93.25 90 GLU A N 1
ATOM 687 C CA . GLU A 1 90 ? 7.199 -4.587 -0.362 1.00 93.25 90 GLU A CA 1
ATOM 688 C C . GLU A 1 90 ? 7.647 -4.614 1.097 1.00 93.25 90 GLU A C 1
ATOM 690 O O . GLU A 1 90 ? 7.348 -5.575 1.798 1.00 93.25 90 GLU A O 1
ATOM 695 N N . VAL A 1 91 ? 8.351 -3.585 1.578 1.00 87.56 91 VAL A N 1
ATOM 696 C CA . VAL A 1 91 ? 8.896 -3.530 2.949 1.00 87.56 91 VAL A CA 1
ATOM 697 C C . VAL A 1 91 ? 7.795 -3.645 4.005 1.00 87.56 91 VAL A C 1
ATOM 699 O O . VAL A 1 91 ? 8.063 -4.104 5.113 1.00 87.56 91 VAL A O 1
ATOM 702 N N . GLY A 1 92 ? 6.548 -3.310 3.663 1.00 90.75 92 GLY A N 1
ATOM 703 C CA . GLY A 1 92 ? 5.403 -3.603 4.519 1.00 90.75 92 GLY A CA 1
ATOM 704 C C . GLY A 1 92 ? 5.225 -5.100 4.817 1.00 90.75 92 GLY A C 1
ATOM 705 O O . GLY A 1 92 ? 4.784 -5.434 5.910 1.00 90.75 92 GLY A O 1
ATOM 706 N N . ASN A 1 93 ? 5.618 -6.000 3.907 1.00 93.56 93 ASN A N 1
ATOM 707 C CA . ASN A 1 93 ? 5.719 -7.452 4.100 1.00 93.56 93 ASN A CA 1
ATOM 708 C C . ASN A 1 93 ? 7.187 -7.859 4.336 1.00 93.56 93 ASN A C 1
ATOM 710 O O . ASN A 1 93 ? 7.823 -8.528 3.513 1.00 93.56 93 ASN A O 1
ATOM 714 N N . PHE A 1 94 ? 7.757 -7.365 5.438 1.00 92.75 94 PHE A N 1
ATOM 715 C CA . PHE A 1 94 ? 9.203 -7.298 5.639 1.00 92.75 94 PHE A CA 1
ATOM 716 C C . PHE A 1 94 ? 9.898 -8.663 5.585 1.00 92.75 94 PHE A C 1
ATOM 718 O O . PHE A 1 94 ? 10.842 -8.830 4.811 1.00 92.75 94 PHE A O 1
ATOM 725 N N . LEU A 1 95 ? 9.465 -9.633 6.403 1.00 93.81 95 LEU A N 1
ATOM 726 C CA . LEU A 1 95 ? 10.191 -10.899 6.550 1.00 93.81 95 LEU A CA 1
ATOM 727 C C . LEU A 1 95 ? 10.145 -11.714 5.260 1.00 93.81 95 LEU A C 1
ATOM 729 O O . LEU A 1 95 ? 11.187 -12.179 4.806 1.00 93.81 95 LEU A O 1
ATOM 733 N N . THR A 1 96 ? 8.968 -11.843 4.647 1.00 95.25 96 THR A N 1
ATOM 734 C CA . THR A 1 96 ? 8.793 -12.558 3.377 1.00 95.25 96 THR A CA 1
ATOM 735 C C . THR A 1 96 ? 9.649 -11.932 2.280 1.00 95.25 96 THR A C 1
ATOM 737 O O . THR A 1 96 ? 10.393 -12.639 1.595 1.00 95.25 96 THR A O 1
ATOM 740 N N . THR A 1 97 ? 9.633 -10.602 2.159 1.00 93.31 97 THR A N 1
ATOM 741 C CA . THR A 1 97 ? 10.457 -9.876 1.182 1.00 93.31 97 THR A CA 1
ATOM 742 C C . THR A 1 97 ? 11.945 -10.106 1.429 1.00 93.31 97 THR A C 1
ATOM 744 O O . THR A 1 97 ? 12.685 -10.434 0.502 1.00 93.31 97 THR A O 1
ATOM 747 N N . PHE A 1 98 ? 12.390 -9.987 2.682 1.00 92.12 98 PHE A N 1
ATOM 748 C CA . PHE A 1 98 ? 13.785 -10.181 3.065 1.00 92.12 98 PHE A CA 1
ATOM 749 C C . PHE A 1 98 ? 14.270 -11.609 2.802 1.00 92.12 98 PHE A C 1
ATOM 751 O O . PHE A 1 98 ? 15.322 -11.798 2.191 1.00 92.12 98 PHE A O 1
ATOM 758 N N . LEU A 1 99 ? 13.508 -12.619 3.228 1.00 93.19 99 LEU A N 1
ATOM 759 C CA . LEU A 1 99 ? 13.863 -14.023 3.036 1.00 93.19 99 LEU A CA 1
ATOM 760 C C . LEU A 1 99 ? 13.873 -14.398 1.555 1.00 93.19 99 LEU A C 1
ATOM 762 O O . LEU A 1 99 ? 14.813 -15.049 1.109 1.00 93.19 99 LEU A O 1
ATOM 766 N N . THR A 1 100 ? 12.890 -13.938 0.778 1.00 93.56 100 THR A N 1
ATOM 767 C CA . THR A 1 100 ? 12.838 -14.211 -0.666 1.00 93.56 100 THR A CA 1
ATOM 768 C C . THR A 1 100 ? 14.010 -13.549 -1.386 1.00 93.56 100 THR A C 1
ATOM 770 O O . THR A 1 100 ? 14.650 -14.191 -2.220 1.00 93.56 100 THR A O 1
ATOM 773 N N . LEU A 1 101 ? 14.363 -12.309 -1.024 1.00 89.94 101 LEU A N 1
ATOM 774 C CA . LEU A 1 101 ? 15.560 -11.640 -1.538 1.00 89.94 101 LEU A CA 1
ATOM 775 C C . LEU A 1 101 ? 16.816 -12.463 -1.233 1.00 89.94 101 LEU A C 1
ATOM 777 O O . LEU A 1 101 ? 17.585 -12.752 -2.141 1.00 89.94 101 LEU A O 1
ATOM 781 N N . LYS A 1 102 ? 17.014 -12.888 0.020 1.00 88.81 102 LYS A N 1
ATOM 782 C CA . LYS A 1 102 ? 18.201 -13.665 0.418 1.00 88.81 102 LYS A CA 1
ATOM 783 C C . LYS A 1 102 ? 18.256 -15.059 -0.202 1.00 88.81 102 LYS A C 1
ATOM 785 O O . LYS A 1 102 ? 19.348 -15.543 -0.476 1.00 88.81 102 LYS A O 1
ATOM 790 N N . ALA A 1 103 ? 17.109 -15.696 -0.414 1.00 91.31 103 ALA A N 1
ATOM 791 C CA . ALA A 1 103 ? 17.034 -17.032 -0.994 1.00 91.31 103 ALA A CA 1
ATOM 792 C C . ALA A 1 103 ? 17.279 -17.034 -2.508 1.00 91.31 103 ALA A C 1
ATOM 794 O O . ALA A 1 103 ? 17.770 -18.021 -3.046 1.00 91.31 103 ALA A O 1
ATOM 795 N N . THR A 1 104 ? 16.909 -15.954 -3.201 1.00 89.69 104 THR A N 1
ATOM 796 C CA . THR A 1 104 ? 16.853 -15.940 -4.674 1.00 89.69 104 THR A CA 1
ATOM 797 C C . THR A 1 104 ? 17.852 -14.986 -5.309 1.00 89.69 104 THR A C 1
ATOM 799 O O . THR A 1 104 ? 18.088 -15.056 -6.513 1.00 89.69 104 THR A O 1
ATOM 802 N N . PHE A 1 105 ? 18.465 -14.118 -4.507 1.00 83.75 105 PHE A N 1
ATOM 803 C CA . PHE A 1 105 ? 19.463 -13.166 -4.951 1.00 83.75 105 PHE A CA 1
ATOM 804 C C . PHE A 1 105 ? 20.769 -13.377 -4.168 1.00 83.75 105 PHE A C 1
ATOM 806 O O . PHE A 1 105 ? 20.790 -13.148 -2.953 1.00 83.75 105 PHE A O 1
ATOM 813 N N . PRO A 1 106 ? 21.857 -13.831 -4.828 1.00 84.44 106 PRO A N 1
ATOM 814 C CA . PRO A 1 106 ? 23.151 -14.042 -4.179 1.00 84.44 106 PRO A CA 1
ATOM 815 C C . PRO A 1 106 ? 23.654 -12.782 -3.464 1.00 84.44 106 PRO A C 1
ATOM 817 O O . PRO A 1 106 ? 23.192 -11.678 -3.729 1.00 84.44 106 PRO A O 1
ATOM 820 N N . LEU A 1 107 ? 24.625 -12.916 -2.559 1.00 83.56 107 LEU A N 1
ATOM 821 C CA . LEU A 1 107 ? 25.287 -11.744 -1.976 1.00 83.56 107 LEU A CA 1
ATOM 822 C C . LEU A 1 107 ? 26.235 -11.088 -2.996 1.00 83.56 107 LEU A C 1
ATOM 824 O O . LEU A 1 107 ? 26.784 -11.794 -3.848 1.00 83.56 107 LEU A O 1
ATOM 828 N N . PRO A 1 108 ? 26.485 -9.768 -2.896 1.00 82.06 108 PRO A N 1
ATOM 829 C CA . PRO A 1 108 ? 27.486 -9.102 -3.723 1.00 82.06 108 PRO A CA 1
ATOM 830 C C . PRO A 1 108 ? 28.834 -9.833 -3.663 1.00 82.06 108 PRO A C 1
ATOM 832 O O . PRO A 1 108 ? 29.382 -10.040 -2.583 1.00 82.06 108 PRO A O 1
ATOM 835 N N . GLY A 1 109 ? 29.351 -10.239 -4.826 1.00 81.50 109 GLY A N 1
ATOM 836 C CA . GLY A 1 109 ? 30.621 -10.968 -4.949 1.00 81.50 109 GLY A CA 1
ATOM 837 C C . GLY A 1 109 ? 30.532 -12.495 -4.824 1.00 81.50 109 GLY A C 1
ATOM 838 O O . GLY A 1 109 ? 31.539 -13.167 -5.036 1.00 81.50 109 GLY A O 1
ATOM 839 N N . ALA A 1 110 ? 29.359 -13.066 -4.532 1.00 86.69 110 ALA A N 1
ATOM 840 C CA . ALA A 1 110 ? 29.161 -14.515 -4.557 1.00 86.69 110 ALA A CA 1
ATOM 841 C C . ALA A 1 110 ? 29.062 -15.060 -6.003 1.00 86.69 110 ALA A C 1
ATOM 843 O O . ALA A 1 110 ? 28.665 -14.321 -6.914 1.00 86.69 110 ALA A O 1
ATOM 844 N N . PRO A 1 111 ? 29.368 -16.353 -6.240 1.00 91.75 111 PRO A N 1
ATOM 845 C CA . PRO A 1 111 ? 29.126 -16.997 -7.533 1.00 91.75 111 PRO A CA 1
ATOM 846 C C . PRO A 1 111 ? 27.673 -16.815 -7.998 1.00 91.75 111 PRO A C 1
ATOM 848 O O . PRO A 1 111 ? 26.743 -16.927 -7.200 1.00 91.75 111 PRO A O 1
ATOM 851 N N . GLY A 1 112 ? 27.475 -16.507 -9.282 1.00 85.81 112 GLY A N 1
ATOM 852 C CA . GLY A 1 112 ? 26.149 -16.254 -9.862 1.00 85.81 112 GLY A CA 1
ATOM 853 C C . GLY A 1 112 ? 25.562 -14.863 -9.583 1.00 85.81 112 GLY A C 1
ATOM 854 O O . GLY A 1 112 ? 24.489 -14.553 -10.095 1.00 85.81 112 GLY A O 1
ATOM 855 N N . TRP A 1 113 ? 26.247 -13.989 -8.828 1.00 85.12 113 TRP A N 1
ATOM 856 C CA . TRP A 1 113 ? 25.793 -12.608 -8.601 1.00 85.12 113 TRP A CA 1
ATOM 857 C C . TRP A 1 113 ? 25.587 -11.842 -9.913 1.00 85.12 113 TRP A C 1
ATOM 859 O O . TRP A 1 113 ? 24.527 -11.262 -10.126 1.00 85.12 113 TRP A O 1
ATOM 869 N N . MET A 1 114 ? 26.579 -11.855 -10.809 1.00 84.50 114 MET A N 1
ATOM 870 C CA . MET A 1 114 ? 26.488 -11.122 -12.079 1.00 84.50 114 MET A CA 1
ATOM 871 C C . MET A 1 114 ? 25.372 -11.659 -12.978 1.00 84.50 114 MET A C 1
ATOM 873 O O . MET A 1 114 ? 24.674 -10.868 -13.612 1.00 84.50 114 MET A O 1
ATOM 877 N N . ASP A 1 115 ? 25.154 -12.974 -12.970 1.00 87.50 115 ASP A N 1
ATOM 878 C CA . ASP A 1 115 ? 24.070 -13.605 -13.721 1.00 87.50 115 ASP A CA 1
ATOM 879 C C . ASP A 1 115 ? 22.708 -13.185 -13.162 1.00 87.50 115 ASP A C 1
ATOM 881 O O . ASP A 1 115 ? 21.834 -12.763 -13.917 1.00 87.50 115 ASP A O 1
ATOM 885 N N . ALA A 1 116 ? 22.543 -13.197 -11.835 1.00 85.12 116 ALA A N 1
ATOM 886 C CA . ALA A 1 116 ? 21.324 -12.735 -11.175 1.00 85.12 116 ALA A CA 1
ATOM 887 C C . ALA A 1 116 ? 21.046 -11.250 -11.462 1.00 85.12 116 ALA A C 1
ATOM 889 O O . ALA A 1 116 ? 19.908 -10.882 -11.750 1.00 85.12 116 ALA A O 1
ATOM 890 N N . VAL A 1 117 ? 22.079 -10.399 -11.456 1.00 84.56 117 VAL A N 1
ATOM 891 C CA . VAL A 1 117 ? 21.967 -8.982 -11.846 1.00 84.56 117 VAL A CA 1
ATOM 892 C C . VAL A 1 117 ? 21.557 -8.840 -13.311 1.00 84.56 117 VAL A C 1
ATOM 894 O O . VAL A 1 117 ? 20.715 -7.999 -13.626 1.00 84.56 117 VAL A O 1
ATOM 897 N N . GLY A 1 118 ? 22.139 -9.639 -14.206 1.00 85.94 118 GLY A N 1
ATOM 898 C CA . GLY A 1 118 ? 21.793 -9.657 -15.626 1.00 85.94 118 GLY A CA 1
ATOM 899 C C . GLY A 1 118 ? 20.334 -10.048 -15.845 1.00 85.94 118 GLY A C 1
ATOM 900 O O . GLY A 1 118 ? 19.587 -9.304 -16.479 1.00 85.94 118 GLY A O 1
ATOM 901 N N . LEU A 1 119 ? 19.904 -11.158 -15.245 1.00 87.62 119 LEU A N 1
ATOM 902 C CA . LEU A 1 119 ? 18.528 -11.650 -15.313 1.00 87.62 119 LEU A CA 1
ATOM 903 C C . LEU A 1 119 ? 17.532 -10.653 -14.719 1.00 87.62 119 LEU A C 1
ATOM 905 O O . LEU A 1 119 ? 16.475 -10.422 -15.300 1.00 87.62 119 LEU A O 1
ATOM 909 N N . ALA A 1 120 ? 17.879 -10.001 -13.609 1.00 87.94 120 ALA A N 1
ATOM 910 C CA . ALA A 1 120 ? 17.009 -9.020 -12.974 1.00 87.94 120 ALA A CA 1
ATOM 911 C C . ALA A 1 120 ? 16.788 -7.753 -13.827 1.00 87.94 120 ALA A C 1
ATOM 913 O O . ALA A 1 120 ? 15.853 -6.988 -13.580 1.00 87.94 120 ALA A O 1
ATOM 914 N N . LYS A 1 121 ? 17.621 -7.513 -14.848 1.00 86.62 121 LYS A N 1
ATOM 915 C CA . LYS A 1 121 ? 17.456 -6.406 -15.805 1.00 86.62 121 LYS A CA 1
ATOM 916 C C . LYS A 1 121 ? 16.602 -6.774 -17.016 1.00 86.62 121 LYS A C 1
ATOM 918 O O . LYS A 1 121 ? 16.161 -5.864 -17.716 1.00 86.62 121 LYS A O 1
ATOM 923 N N . LEU A 1 122 ? 16.377 -8.061 -17.277 1.00 90.19 122 LEU A N 1
ATOM 924 C CA . LEU A 1 122 ? 15.608 -8.493 -18.438 1.00 90.19 122 LEU A CA 1
ATOM 925 C C . LEU A 1 122 ? 14.112 -8.250 -18.204 1.00 90.19 122 LEU A C 1
ATOM 927 O O . LEU A 1 122 ? 13.602 -8.612 -17.143 1.00 90.19 122 LEU A O 1
ATOM 931 N N . PRO A 1 123 ? 13.399 -7.650 -19.171 1.00 90.50 123 PRO A N 1
ATOM 932 C CA . PRO A 1 123 ? 11.965 -7.460 -19.050 1.00 90.50 123 PRO A CA 1
ATOM 933 C C . PRO A 1 123 ? 11.253 -8.813 -19.069 1.00 90.50 123 PRO A C 1
ATOM 935 O O . PRO A 1 123 ? 11.595 -9.692 -19.864 1.00 90.50 123 PRO A O 1
ATOM 938 N N . VAL A 1 124 ? 10.231 -8.958 -18.231 1.00 94.00 124 VAL A N 1
ATOM 939 C CA . VAL A 1 124 ? 9.409 -10.174 -18.161 1.00 94.00 124 VAL A CA 1
ATOM 940 C C . VAL A 1 124 ? 7.982 -9.854 -18.624 1.00 94.00 124 VAL A C 1
ATOM 942 O O . VAL A 1 124 ? 7.473 -8.763 -18.338 1.00 94.00 124 VAL A O 1
ATOM 945 N N . PRO A 1 125 ? 7.298 -10.758 -19.355 1.00 94.88 125 PRO A N 1
ATOM 946 C CA . PRO A 1 125 ? 5.883 -10.581 -19.657 1.00 94.88 125 PRO A CA 1
ATOM 947 C C . PRO A 1 125 ? 5.080 -10.319 -18.380 1.00 94.88 125 PRO A C 1
ATOM 949 O O . PRO A 1 125 ? 5.278 -10.995 -17.375 1.00 94.88 125 PRO A O 1
ATOM 952 N N . TRP A 1 126 ? 4.168 -9.346 -18.427 1.00 95.44 126 TRP A N 1
ATOM 953 C CA . TRP A 1 126 ? 3.318 -8.968 -17.289 1.00 95.44 126 TRP A CA 1
ATOM 954 C C . TRP A 1 126 ? 4.062 -8.433 -16.057 1.00 95.44 126 TRP A C 1
ATOM 956 O O . TRP A 1 126 ? 3.483 -8.388 -14.971 1.00 95.44 126 TRP A O 1
ATOM 966 N N . GLU A 1 127 ? 5.309 -7.965 -16.198 1.00 94.62 127 GLU A N 1
ATOM 967 C CA . GLU A 1 127 ? 6.078 -7.480 -15.044 1.00 94.62 127 GLU A CA 1
ATOM 968 C C . GLU A 1 127 ? 5.386 -6.344 -14.279 1.00 94.62 127 GLU A C 1
ATOM 970 O O . GLU A 1 127 ? 5.450 -6.315 -13.056 1.00 94.62 127 GLU A O 1
ATOM 975 N N . HIS A 1 128 ? 4.638 -5.468 -14.955 1.00 94.31 128 HIS A N 1
ATOM 976 C CA . HIS A 1 128 ? 3.841 -4.423 -14.304 1.00 94.31 128 HIS A CA 1
ATOM 977 C C . HIS A 1 128 ? 2.783 -4.995 -13.343 1.00 94.31 128 HIS A C 1
ATOM 979 O O . HIS A 1 128 ? 2.611 -4.470 -12.244 1.00 94.31 128 HIS A O 1
ATOM 985 N N . VAL A 1 129 ? 2.117 -6.099 -13.710 1.00 96.69 129 VAL A N 1
ATOM 986 C CA . VAL A 1 129 ? 1.183 -6.810 -12.821 1.00 96.69 129 VAL A CA 1
ATOM 987 C C . VAL A 1 129 ? 1.949 -7.454 -11.677 1.00 96.69 129 VAL A C 1
ATOM 989 O O . VAL A 1 129 ? 1.558 -7.301 -10.525 1.00 96.69 129 VAL A O 1
ATOM 992 N N . GLY A 1 130 ? 3.062 -8.128 -11.971 1.00 96.62 130 GLY A N 1
ATOM 993 C CA . GLY A 1 130 ? 3.893 -8.746 -10.942 1.00 96.62 130 GLY A CA 1
ATOM 994 C C . GLY A 1 130 ? 4.348 -7.737 -9.884 1.00 96.62 130 GLY A C 1
ATOM 995 O O . GLY A 1 130 ? 4.171 -7.966 -8.689 1.00 96.62 130 GLY A O 1
ATOM 996 N N . PHE A 1 131 ? 4.840 -6.579 -10.329 1.00 95.62 131 PHE A N 1
ATOM 997 C CA . PHE A 1 131 ? 5.278 -5.485 -9.467 1.00 95.62 131 PHE A CA 1
ATOM 998 C C . PHE A 1 131 ? 4.135 -4.861 -8.676 1.00 95.62 131 PHE A C 1
ATOM 1000 O O . PHE A 1 131 ? 4.338 -4.483 -7.523 1.00 95.62 131 PHE A O 1
ATOM 1007 N N . LEU A 1 132 ? 2.954 -4.729 -9.283 1.00 96.44 132 LEU A N 1
ATOM 1008 C CA . LEU A 1 132 ? 1.761 -4.247 -8.599 1.00 96.44 132 LEU A CA 1
ATOM 1009 C C . LEU A 1 132 ? 1.350 -5.215 -7.485 1.00 96.44 132 LEU A C 1
ATOM 1011 O O . LEU A 1 132 ? 1.092 -4.779 -6.370 1.00 96.44 132 LEU A O 1
ATOM 1015 N N . LEU A 1 133 ? 1.323 -6.522 -7.752 1.00 97.81 133 LEU A N 1
ATOM 1016 C CA . LEU A 1 133 ? 0.929 -7.535 -6.771 1.00 97.81 133 LEU A CA 1
ATOM 1017 C C . LEU A 1 133 ? 1.883 -7.574 -5.569 1.00 97.81 133 LEU A C 1
ATOM 1019 O O . LEU A 1 133 ? 1.422 -7.557 -4.425 1.00 97.81 133 LEU A O 1
ATOM 1023 N N . THR A 1 134 ? 3.201 -7.554 -5.799 1.00 97.25 134 THR A N 1
ATOM 1024 C CA . THR A 1 134 ? 4.175 -7.509 -4.696 1.00 97.25 134 THR A CA 1
ATOM 1025 C C . THR A 1 134 ? 4.086 -6.197 -3.920 1.00 97.25 134 THR A C 1
ATOM 1027 O O . THR A 1 134 ? 4.094 -6.214 -2.690 1.00 97.25 134 THR A O 1
ATOM 1030 N N . ALA A 1 135 ? 3.896 -5.067 -4.601 1.00 96.00 135 ALA A N 1
ATOM 1031 C CA . ALA A 1 135 ? 3.696 -3.774 -3.958 1.00 96.00 135 ALA A CA 1
ATOM 1032 C C . ALA A 1 135 ? 2.417 -3.725 -3.097 1.00 96.00 135 ALA A C 1
ATOM 1034 O O . ALA A 1 135 ? 2.442 -3.243 -1.963 1.00 96.00 135 ALA A O 1
ATOM 1035 N N . LEU A 1 136 ? 1.305 -4.265 -3.606 1.00 97.44 136 LEU A N 1
ATOM 1036 C CA . LEU A 1 136 ? 0.043 -4.366 -2.874 1.00 97.44 136 LEU A CA 1
ATOM 1037 C C . LEU A 1 136 ? 0.171 -5.263 -1.645 1.00 97.44 136 LEU A C 1
ATOM 1039 O O . LEU A 1 136 ? -0.425 -4.947 -0.619 1.00 97.44 136 LEU A O 1
ATOM 1043 N N . SER A 1 137 ? 0.959 -6.340 -1.714 1.00 98.00 137 SER A N 1
ATOM 1044 C CA . SER A 1 137 ? 1.176 -7.223 -0.564 1.00 98.00 137 SER A CA 1
ATOM 1045 C C . SER A 1 137 ? 1.721 -6.459 0.651 1.00 98.00 137 SER A C 1
ATOM 1047 O O . SER A 1 137 ? 1.140 -6.525 1.737 1.00 98.00 137 SER A O 1
ATOM 1049 N N . GLY A 1 138 ? 2.771 -5.653 0.472 1.00 96.69 138 GLY A N 1
ATOM 1050 C CA . GLY A 1 138 ? 3.355 -4.903 1.577 1.00 96.69 138 GLY A CA 1
ATOM 1051 C C . GLY A 1 138 ? 2.448 -3.773 2.058 1.00 96.69 138 GLY A C 1
ATOM 1052 O O . GLY A 1 138 ? 2.249 -3.631 3.265 1.00 96.69 138 GLY A O 1
ATOM 1053 N N . LEU A 1 139 ? 1.799 -3.036 1.152 1.00 96.38 139 LEU A N 1
ATOM 1054 C CA . LEU A 1 139 ? 0.869 -1.976 1.547 1.00 96.38 139 LEU A CA 1
ATOM 1055 C C . LEU A 1 139 ? -0.352 -2.514 2.313 1.00 96.38 139 LEU A C 1
ATOM 1057 O O . LEU A 1 139 ? -0.750 -1.944 3.330 1.00 96.38 139 LEU A O 1
ATOM 1061 N N . LEU A 1 140 ? -0.916 -3.648 1.891 1.00 97.62 140 LEU A N 1
ATOM 1062 C CA . LEU A 1 140 ? -1.990 -4.319 2.626 1.00 97.62 140 LEU A CA 1
ATOM 1063 C C . LEU A 1 140 ? -1.525 -4.819 3.993 1.00 97.62 140 LEU A C 1
ATOM 1065 O O . LEU A 1 140 ? -2.296 -4.750 4.950 1.00 97.62 140 LEU A O 1
ATOM 1069 N N . ASN A 1 141 ? -0.271 -5.256 4.123 1.00 97.81 141 ASN A N 1
ATOM 1070 C CA . ASN A 1 141 ? 0.260 -5.637 5.424 1.00 97.81 141 ASN A CA 1
ATOM 1071 C C . ASN A 1 141 ? 0.427 -4.441 6.376 1.00 97.81 141 ASN A C 1
ATOM 1073 O O . ASN A 1 141 ? 0.231 -4.582 7.582 1.00 97.81 141 ASN A O 1
ATOM 1077 N N . VAL A 1 142 ? 0.697 -3.238 5.857 1.00 96.25 142 VAL A N 1
ATOM 1078 C CA . VAL A 1 142 ? 0.671 -2.004 6.665 1.00 96.25 142 VAL A CA 1
ATOM 1079 C C . VAL A 1 142 ? -0.737 -1.740 7.206 1.00 96.25 142 VAL A C 1
ATOM 1081 O O . VAL A 1 142 ? -0.890 -1.444 8.393 1.00 96.25 142 VAL A O 1
ATOM 1084 N N . PHE A 1 143 ? -1.781 -1.916 6.386 1.00 97.12 143 PHE A N 1
ATOM 1085 C CA . PHE A 1 143 ? -3.165 -1.854 6.873 1.00 97.12 143 PHE A CA 1
ATOM 1086 C C . PHE A 1 143 ? -3.458 -2.957 7.895 1.00 97.12 143 PHE A C 1
ATOM 1088 O O . PHE A 1 143 ? -4.063 -2.680 8.929 1.00 97.12 143 PHE A O 1
ATOM 1095 N N . ALA A 1 144 ? -2.993 -4.187 7.672 1.00 97.25 144 ALA A N 1
ATOM 1096 C CA . ALA A 1 144 ? -3.132 -5.268 8.644 1.00 97.25 144 ALA A CA 1
ATOM 1097 C C . ALA A 1 144 ? -2.468 -4.907 9.985 1.00 97.25 144 ALA A C 1
ATOM 1099 O O . ALA A 1 144 ? -3.067 -5.099 11.044 1.00 97.25 144 ALA A O 1
ATOM 1100 N N . ALA A 1 145 ? -1.269 -4.326 9.962 1.00 96.56 145 ALA A N 1
ATOM 1101 C CA . ALA A 1 145 ? -0.555 -3.910 11.163 1.00 96.56 145 ALA A CA 1
ATOM 1102 C C . ALA A 1 145 ? -1.279 -2.776 11.903 1.00 96.56 145 ALA A C 1
ATOM 1104 O O . ALA A 1 145 ? -1.457 -2.864 13.118 1.00 96.56 145 ALA A O 1
ATOM 1105 N N . ALA A 1 146 ? -1.767 -1.759 11.185 1.00 95.44 146 ALA A N 1
ATOM 1106 C CA . ALA A 1 146 ? -2.578 -0.685 11.764 1.00 95.44 146 ALA A CA 1
ATOM 1107 C C . ALA A 1 146 ? -3.881 -1.218 12.384 1.00 95.44 146 ALA A C 1
ATOM 1109 O O . ALA A 1 146 ? -4.322 -0.776 13.442 1.00 95.44 146 ALA A O 1
ATOM 1110 N N . ASP A 1 147 ? -4.493 -2.218 11.756 1.00 95.31 147 ASP A N 1
ATOM 1111 C CA . ASP A 1 147 ? -5.658 -2.904 12.295 1.00 95.31 147 ASP A CA 1
ATOM 1112 C C . ASP A 1 147 ? -5.349 -3.723 13.559 1.00 95.31 147 ASP A C 1
ATOM 1114 O O . ASP A 1 147 ? -6.097 -3.649 14.534 1.00 95.31 147 ASP A O 1
ATOM 1118 N N . ALA A 1 148 ? -4.239 -4.466 13.585 1.00 94.75 148 ALA A N 1
ATOM 1119 C CA . ALA A 1 148 ? -3.784 -5.172 14.783 1.00 94.75 148 ALA A CA 1
ATOM 1120 C C . ALA A 1 148 ? -3.487 -4.193 15.931 1.00 94.75 148 ALA A C 1
ATOM 1122 O O . ALA A 1 148 ? -3.842 -4.465 17.080 1.00 94.75 148 ALA A O 1
ATOM 1123 N N . TRP A 1 149 ? -2.898 -3.035 15.620 1.00 93.75 149 TRP A N 1
ATOM 1124 C CA . TRP A 1 149 ? -2.671 -1.953 16.574 1.00 93.75 149 TRP A CA 1
ATOM 1125 C C . TRP A 1 149 ? -3.976 -1.445 17.189 1.00 93.75 149 TRP A C 1
ATOM 1127 O O . TRP A 1 149 ? -4.106 -1.391 18.413 1.00 93.75 149 TRP A O 1
ATOM 1137 N N . TRP A 1 150 ? -4.957 -1.110 16.345 1.00 92.62 150 TRP A N 1
ATOM 1138 C CA . TRP A 1 150 ? -6.264 -0.632 16.789 1.00 92.62 150 TRP A CA 1
ATOM 1139 C C . TRP A 1 150 ? -6.954 -1.669 17.674 1.00 92.62 150 TRP A C 1
ATOM 1141 O O . TRP A 1 150 ? -7.397 -1.368 18.782 1.00 92.62 150 TRP A O 1
ATOM 1151 N N . LEU A 1 151 ? -6.968 -2.928 17.229 1.00 91.12 151 LEU A N 1
ATOM 1152 C CA . LEU A 1 151 ? -7.537 -4.025 18.000 1.00 91.12 151 LEU A CA 1
ATOM 1153 C C . LEU A 1 151 ? -6.846 -4.220 19.342 1.00 91.12 151 LEU A C 1
ATOM 1155 O O . LEU A 1 151 ? -7.511 -4.667 20.260 1.00 91.12 151 LEU A O 1
ATOM 1159 N N . ALA A 1 152 ? -5.561 -3.911 19.491 1.00 91.19 152 ALA A N 1
ATOM 1160 C CA . ALA A 1 152 ? -4.890 -4.015 20.782 1.00 91.19 152 ALA A CA 1
ATOM 1161 C C . ALA A 1 152 ? -5.402 -2.979 21.802 1.00 91.19 152 ALA A C 1
ATOM 1163 O O . ALA A 1 152 ? -5.356 -3.251 23.000 1.00 91.19 152 ALA A O 1
ATOM 1164 N N . ARG A 1 153 ? -5.911 -1.827 21.335 1.00 88.38 153 ARG A N 1
ATOM 1165 C CA . ARG A 1 153 ? -6.329 -0.684 22.168 1.00 88.38 153 ARG A CA 1
ATOM 1166 C C . ARG A 1 153 ? -7.802 -0.700 22.583 1.00 88.38 153 ARG A C 1
ATOM 1168 O O . ARG A 1 153 ? -8.121 -0.204 23.653 1.00 88.38 153 ARG A O 1
ATOM 1175 N N . VAL A 1 154 ? -8.685 -1.245 21.752 1.00 84.25 154 VAL A N 1
ATOM 1176 C CA . VAL A 1 154 ? -10.145 -1.243 21.992 1.00 84.25 154 VAL A CA 1
ATOM 1177 C C . VAL A 1 154 ? -10.537 -2.293 23.035 1.00 84.25 154 VAL A C 1
ATOM 1179 O O . VAL A 1 154 ? -9.866 -3.313 23.130 1.00 84.25 154 VAL A O 1
ATOM 1182 N N . GLU A 1 155 ? -11.620 -2.143 23.794 1.00 75.56 155 GLU A N 1
ATOM 1183 C CA . GLU A 1 155 ? -12.075 -3.196 24.720 1.00 75.56 155 GLU A CA 1
ATOM 1184 C C . GLU A 1 155 ? -12.671 -4.419 24.000 1.00 75.56 155 GLU A C 1
ATOM 1186 O O . GLU A 1 155 ? -13.254 -4.316 22.922 1.00 75.56 155 GLU A O 1
ATOM 1191 N N . LYS A 1 156 ? -12.560 -5.620 24.593 1.00 69.31 156 LYS A N 1
ATOM 1192 C CA . LYS A 1 156 ? -13.007 -6.882 23.960 1.00 69.31 156 LYS A CA 1
ATOM 1193 C C . LYS A 1 156 ? -14.478 -6.841 23.509 1.00 69.31 156 LYS A C 1
ATOM 1195 O O . LYS A 1 156 ? -14.794 -7.399 22.460 1.00 69.31 156 LYS A O 1
ATOM 1200 N N . THR A 1 157 ? -15.330 -6.162 24.271 1.00 62.75 157 THR A N 1
ATOM 1201 C CA . THR A 1 157 ? -16.778 -6.005 24.062 1.00 62.75 157 THR A CA 1
ATOM 1202 C C . THR A 1 157 ? -17.121 -5.124 22.861 1.00 62.75 157 THR A C 1
ATOM 1204 O O . THR A 1 157 ? -18.055 -5.429 22.119 1.00 62.75 157 THR A O 1
ATOM 1207 N N . GLU A 1 158 ? -16.351 -4.063 22.628 1.00 66.81 158 GLU A N 1
ATOM 1208 C CA . GLU A 1 158 ? -16.503 -3.196 21.454 1.00 66.81 158 GLU A CA 1
ATOM 1209 C C . GLU A 1 158 ? -15.953 -3.867 20.188 1.00 66.81 158 GLU A C 1
ATOM 1211 O O . GLU A 1 158 ? -16.528 -3.744 19.107 1.00 66.81 158 GLU A O 1
ATOM 1216 N N . ARG A 1 159 ? -14.892 -4.679 20.329 1.00 65.88 159 ARG A N 1
ATOM 1217 C CA . ARG A 1 159 ? -14.248 -5.394 19.211 1.00 65.88 159 ARG A CA 1
ATOM 1218 C C . ARG A 1 159 ? -15.169 -6.373 18.467 1.00 65.88 159 ARG A C 1
ATOM 1220 O O . ARG A 1 159 ? -14.836 -6.744 17.345 1.00 65.88 159 ARG A O 1
ATOM 1227 N N . GLU A 1 160 ? -16.251 -6.861 19.077 1.00 65.12 160 GLU A N 1
ATOM 1228 C CA . GLU A 1 160 ? -17.131 -7.884 18.478 1.00 65.12 160 GLU A CA 1
ATOM 1229 C C . GLU A 1 160 ? -18.337 -7.316 17.725 1.00 65.12 160 GLU A C 1
ATOM 1231 O O . GLU A 1 160 ? -18.924 -8.022 16.907 1.00 65.12 160 GLU A O 1
ATOM 1236 N N . LYS A 1 161 ? -18.696 -6.050 17.962 1.00 68.38 161 LYS A N 1
ATOM 1237 C CA . LYS A 1 161 ? -19.934 -5.463 17.428 1.00 68.38 161 LYS A CA 1
ATOM 1238 C C . LYS A 1 161 ? -19.748 -4.720 16.105 1.00 68.38 161 LYS A C 1
ATOM 1240 O O . LYS A 1 161 ? -20.718 -4.549 15.371 1.00 68.38 161 LYS A O 1
ATOM 1245 N N . ASP A 1 162 ? -18.528 -4.297 15.777 1.00 73.00 162 ASP A N 1
ATOM 1246 C CA . ASP A 1 162 ? -18.282 -3.434 14.621 1.00 73.00 162 ASP A CA 1
ATOM 1247 C C . ASP A 1 162 ? -17.858 -4.194 13.352 1.00 73.00 162 ASP A C 1
ATOM 1249 O O . ASP A 1 162 ? -16.852 -4.913 13.356 1.00 73.00 162 ASP A O 1
ATOM 1253 N N . PRO A 1 163 ? -18.537 -3.972 12.211 1.00 82.56 163 PRO A N 1
ATOM 1254 C CA . PRO A 1 163 ? -18.024 -4.371 10.905 1.00 82.56 163 PRO A CA 1
ATOM 1255 C C . PRO A 1 163 ? -16.654 -3.732 10.639 1.00 82.56 163 PRO A C 1
ATOM 1257 O O . PRO A 1 163 ? -16.461 -2.551 10.927 1.00 82.56 163 PRO A O 1
ATOM 1260 N N . TRP A 1 164 ? -15.724 -4.463 10.008 1.00 82.38 164 TRP A N 1
ATOM 1261 C CA . TRP A 1 164 ? -14.359 -3.966 9.755 1.00 82.38 164 TRP A CA 1
ATOM 1262 C C . TRP A 1 164 ? -14.318 -2.600 9.066 1.00 82.38 164 TRP A C 1
ATOM 1264 O O . TRP A 1 164 ? -13.541 -1.733 9.442 1.00 82.38 164 TRP A O 1
ATOM 1274 N N . LEU A 1 165 ? -15.195 -2.368 8.090 1.00 82.19 165 LEU A N 1
ATOM 1275 C CA . LEU A 1 165 ? -15.214 -1.105 7.354 1.00 82.19 165 LEU A CA 1
ATOM 1276 C C . LEU A 1 165 ? -15.540 0.106 8.249 1.00 82.19 165 LEU A C 1
ATOM 1278 O O . LEU A 1 165 ? -15.402 1.242 7.803 1.00 82.19 165 LEU A O 1
ATOM 1282 N N . SER A 1 166 ? -16.078 -0.111 9.448 1.00 83.88 166 SER A N 1
ATOM 1283 C CA . SER A 1 166 ? -16.400 0.933 10.426 1.00 83.88 166 SER A CA 1
ATOM 1284 C C . SER A 1 166 ? -15.278 1.158 11.445 1.00 83.88 166 SER A C 1
ATOM 1286 O O . SER A 1 166 ? -15.412 2.032 12.300 1.00 83.88 166 SER A O 1
ATOM 1288 N N . THR A 1 167 ? -14.178 0.401 11.365 1.00 92.44 167 THR A N 1
ATOM 1289 C CA . THR A 1 167 ? -12.973 0.660 12.160 1.00 92.44 167 THR A CA 1
ATOM 1290 C C . THR A 1 167 ? -12.159 1.805 11.546 1.00 92.44 167 THR A C 1
ATOM 1292 O O . THR A 1 167 ? -12.306 2.093 10.352 1.00 92.44 167 THR A O 1
ATOM 1295 N N . PRO A 1 168 ? -11.259 2.441 12.318 1.00 95.56 168 PRO A N 1
ATOM 1296 C CA . PRO A 1 168 ? -10.321 3.432 11.796 1.00 95.56 168 PRO A CA 1
ATOM 1297 C C . PRO A 1 168 ? -9.524 2.940 10.595 1.00 95.56 168 PRO A C 1
ATOM 1299 O O . PRO A 1 168 ? -9.429 3.635 9.582 1.00 95.56 168 PRO A O 1
ATOM 1302 N N . THR A 1 169 ? -9.042 1.699 10.652 1.00 95.88 169 THR A N 1
ATOM 1303 C CA . THR A 1 169 ? -8.327 1.090 9.532 1.00 95.88 169 THR A CA 1
ATOM 1304 C C . THR A 1 169 ? -9.217 0.886 8.314 1.00 95.88 169 THR A C 1
ATOM 1306 O O . THR A 1 169 ? -8.769 1.122 7.199 1.00 95.88 169 THR A O 1
ATOM 1309 N N . GLY A 1 170 ? -10.481 0.497 8.504 1.00 96.19 170 GLY A N 1
ATOM 1310 C CA . GLY A 1 170 ? -11.445 0.389 7.409 1.00 96.19 170 GLY A CA 1
ATOM 1311 C C . GLY A 1 170 ? -11.732 1.739 6.744 1.00 96.19 170 GLY A C 1
ATOM 1312 O O . GLY A 1 170 ? -11.785 1.819 5.519 1.00 96.19 170 GLY A O 1
ATOM 1313 N N . ALA A 1 171 ? -11.860 2.814 7.527 1.00 97.00 171 ALA A N 1
ATOM 1314 C CA . ALA A 1 171 ? -12.030 4.167 6.996 1.00 97.00 171 ALA A CA 1
ATOM 1315 C C . ALA A 1 171 ? -10.793 4.630 6.208 1.00 97.00 171 ALA A C 1
ATOM 1317 O O . ALA A 1 171 ? -10.932 5.129 5.093 1.00 97.00 171 ALA A O 1
ATOM 1318 N N . ALA A 1 172 ? -9.594 4.406 6.750 1.00 98.12 172 ALA A N 1
ATOM 1319 C CA . ALA A 1 172 ? -8.342 4.694 6.059 1.00 98.12 172 ALA A CA 1
ATOM 1320 C C . ALA A 1 172 ? -8.220 3.901 4.753 1.00 98.12 172 ALA A C 1
ATOM 1322 O O . ALA A 1 172 ? -7.939 4.472 3.707 1.00 98.12 172 ALA A O 1
ATOM 1323 N N . PHE A 1 173 ? -8.505 2.599 4.788 1.00 97.88 173 PHE A N 1
ATOM 1324 C CA . PHE A 1 173 ? -8.452 1.737 3.612 1.00 97.88 173 PHE A CA 1
ATOM 1325 C C . PHE A 1 173 ? -9.389 2.216 2.498 1.00 97.88 173 PHE A C 1
ATOM 1327 O O . PHE A 1 173 ? -8.992 2.273 1.337 1.00 97.88 173 PHE A O 1
ATOM 1334 N N . LEU A 1 174 ? -10.618 2.612 2.842 1.00 98.00 174 LEU A N 1
ATOM 1335 C CA . LEU A 1 174 ? -11.555 3.175 1.870 1.00 98.00 174 LEU A CA 1
ATOM 1336 C C . LEU A 1 174 ? -11.021 4.467 1.248 1.00 98.00 174 LEU A C 1
ATOM 1338 O O . LEU A 1 174 ? -11.104 4.612 0.033 1.00 98.00 174 LEU A O 1
ATOM 1342 N N . SER A 1 175 ? -10.455 5.369 2.056 1.00 98.06 175 SER A N 1
ATOM 1343 C CA . SER A 1 175 ? -9.821 6.596 1.555 1.00 98.06 175 SER A CA 1
ATOM 1344 C C . SER A 1 175 ? -8.560 6.334 0.732 1.00 98.06 175 SER A C 1
ATOM 1346 O O . SER A 1 175 ? -8.257 7.108 -0.165 1.00 98.06 175 SER A O 1
ATOM 1348 N N . TRP A 1 176 ? -7.828 5.255 1.003 1.00 98.19 176 TRP A N 1
ATOM 1349 C CA . TRP A 1 176 ? -6.703 4.846 0.168 1.00 98.19 176 TRP A CA 1
ATOM 1350 C C . TRP A 1 176 ? -7.178 4.366 -1.207 1.00 98.19 176 TRP A C 1
ATOM 1352 O O . TRP A 1 176 ? -6.655 4.826 -2.215 1.00 98.19 176 TRP A O 1
ATOM 1362 N N . ILE A 1 177 ? -8.197 3.498 -1.263 1.00 98.06 177 ILE A N 1
ATOM 1363 C CA . ILE A 1 177 ? -8.747 2.998 -2.535 1.00 98.06 177 ILE A CA 1
ATOM 1364 C C . ILE A 1 177 ? -9.381 4.127 -3.354 1.00 98.06 177 ILE A C 1
ATOM 1366 O O . ILE A 1 177 ? -9.128 4.219 -4.552 1.00 98.06 177 ILE A O 1
ATOM 1370 N N . VAL A 1 178 ? -10.201 4.973 -2.726 1.00 98.25 178 VAL A N 1
ATOM 1371 C CA . VAL A 1 178 ? -10.792 6.160 -3.352 1.00 98.25 178 VAL A CA 1
ATOM 1372 C C . VAL A 1 178 ? -10.541 7.358 -2.437 1.00 98.25 178 VAL A C 1
ATOM 1374 O O . VAL A 1 178 ? -11.138 7.404 -1.354 1.00 98.25 178 VAL A O 1
ATOM 1377 N N . PRO A 1 179 ? -9.726 8.345 -2.854 1.00 98.31 179 PRO A N 1
ATOM 1378 C CA . PRO A 1 179 ? -9.430 9.518 -2.039 1.00 98.31 179 PRO A CA 1
ATOM 1379 C C . PRO A 1 179 ? -10.705 10.153 -1.468 1.00 98.31 179 PRO A C 1
ATOM 1381 O O . PRO A 1 179 ? -11.650 10.445 -2.195 1.00 98.31 179 PRO A O 1
ATOM 1384 N N . GLY A 1 180 ? -10.767 10.324 -0.145 1.00 97.44 180 GLY A N 1
ATOM 1385 C CA . GLY A 1 180 ? -11.910 10.934 0.551 1.00 97.44 180 GLY A CA 1
ATOM 1386 C C . GLY A 1 180 ? -13.111 10.016 0.848 1.00 97.44 180 GLY A C 1
ATOM 1387 O O . GLY A 1 180 ? -14.043 10.440 1.542 1.00 97.44 180 GLY A O 1
ATOM 1388 N N . LEU A 1 181 ? -13.127 8.757 0.390 1.00 98.19 181 LEU A N 1
ATOM 1389 C CA . LEU A 1 181 ? -14.267 7.848 0.597 1.00 98.19 181 LEU A CA 1
ATOM 1390 C C . LEU A 1 181 ? -14.474 7.462 2.070 1.00 98.19 181 LEU A C 1
ATOM 1392 O O . LEU A 1 181 ? -15.615 7.347 2.525 1.00 98.19 181 LEU A O 1
ATOM 1396 N N . GLY A 1 182 ? -13.401 7.314 2.847 1.00 97.44 182 GLY A N 1
ATOM 1397 C CA . GLY A 1 182 ? -13.477 7.100 4.293 1.00 97.44 182 GLY A CA 1
ATOM 1398 C C . GLY A 1 182 ? -14.133 8.276 5.016 1.00 97.44 182 GLY A C 1
ATOM 1399 O O . GLY A 1 182 ? -15.060 8.076 5.801 1.00 97.44 182 GLY A O 1
ATOM 1400 N N . GLN A 1 183 ? -13.740 9.514 4.696 1.00 97.69 183 GLN A N 1
ATOM 1401 C CA . GLN A 1 183 ? -14.378 10.729 5.217 1.00 97.69 183 GLN A CA 1
ATOM 1402 C C . GLN A 1 183 ? -15.863 10.776 4.865 1.00 97.69 183 GLN A C 1
ATOM 1404 O O . GLN A 1 183 ? -16.696 11.056 5.732 1.00 97.69 183 GLN A O 1
ATOM 1409 N N . TRP A 1 184 ? -16.203 10.467 3.611 1.00 97.62 184 TRP A N 1
ATOM 1410 C CA . TRP A 1 184 ? -17.589 10.421 3.160 1.00 97.62 184 TRP A CA 1
ATOM 1411 C C . TRP A 1 184 ? -18.398 9.411 3.971 1.00 97.62 184 TRP A C 1
ATOM 1413 O O . TRP A 1 184 ? -19.468 9.751 4.482 1.00 97.62 184 TRP A O 1
ATOM 1423 N N . LYS A 1 185 ? -17.877 8.191 4.148 1.00 96.19 185 LYS A N 1
ATOM 1424 C CA . LYS A 1 185 ? -18.528 7.139 4.937 1.00 96.19 185 LYS A CA 1
ATOM 1425 C C . LYS A 1 185 ? -18.745 7.562 6.393 1.00 96.19 185 LYS A C 1
ATOM 1427 O O . LYS A 1 185 ? -19.776 7.243 6.982 1.00 96.19 185 LYS A O 1
ATOM 1432 N N . LEU A 1 186 ? -17.805 8.305 6.969 1.00 95.38 186 LEU A N 1
ATOM 1433 C CA . LEU A 1 186 ? -17.918 8.839 8.326 1.00 95.38 186 LEU A CA 1
ATOM 1434 C C . LEU A 1 186 ? -18.926 9.997 8.450 1.00 95.38 186 LEU A C 1
ATOM 1436 O O . LEU A 1 186 ? -19.230 10.395 9.571 1.00 95.38 186 LEU A O 1
ATOM 1440 N N . GLY A 1 187 ? -19.477 10.501 7.339 1.00 96.00 187 GLY A N 1
ATOM 1441 C CA . GLY A 1 187 ? -20.466 11.584 7.296 1.00 96.00 187 GLY A CA 1
ATOM 1442 C C . GLY A 1 187 ? -19.896 12.941 6.870 1.00 96.00 187 GLY A C 1
ATOM 1443 O O . GLY A 1 187 ? -20.660 13.869 6.609 1.00 96.00 187 GLY A O 1
ATOM 1444 N N . TYR A 1 188 ? -18.576 13.061 6.710 1.00 96.75 188 TYR A N 1
ATOM 1445 C CA . TYR A 1 188 ? -17.895 14.292 6.296 1.00 96.75 188 TYR A CA 1
ATOM 1446 C C . TYR A 1 188 ? -17.890 14.448 4.765 1.00 96.75 188 TYR A C 1
ATOM 1448 O O . TYR A 1 188 ? -16.836 14.541 4.137 1.00 96.75 188 TYR A O 1
ATOM 1456 N N . LYS A 1 189 ? -19.081 14.473 4.149 1.00 97.56 189 LYS A N 1
ATOM 1457 C CA . LYS A 1 189 ? -19.261 14.409 2.683 1.00 97.56 189 LYS A CA 1
ATOM 1458 C C . LYS A 1 189 ? -18.531 15.517 1.920 1.00 97.56 189 LYS A C 1
ATOM 1460 O O . LYS A 1 189 ? -17.821 15.219 0.970 1.00 97.56 189 LYS A O 1
ATOM 1465 N N . SER A 1 190 ? -18.671 16.774 2.354 1.00 97.81 190 SER A N 1
ATOM 1466 C CA . SER A 1 190 ? -18.011 17.916 1.696 1.00 97.81 190 SER A CA 1
ATOM 1467 C C . SER A 1 190 ? -16.486 17.772 1.719 1.00 97.81 190 SER A C 1
ATOM 1469 O O . SER A 1 190 ? -15.823 17.911 0.696 1.00 97.81 190 SER A O 1
ATOM 1471 N N . ARG A 1 191 ? -15.934 17.368 2.871 1.00 97.31 191 ARG A N 1
ATOM 1472 C CA . ARG A 1 191 ? -14.500 17.117 3.027 1.00 97.31 191 ARG A CA 1
ATOM 1473 C C . ARG A 1 191 ? -14.014 15.997 2.107 1.00 97.31 191 ARG A C 1
ATOM 1475 O O . ARG A 1 191 ? -13.025 16.188 1.408 1.00 97.31 191 ARG A O 1
ATOM 1482 N N . GLY A 1 192 ? -14.736 14.875 2.082 1.00 97.81 192 GLY A N 1
ATOM 1483 C CA . GLY A 1 192 ? -14.431 13.751 1.197 1.00 97.81 192 GLY A CA 1
ATOM 1484 C C . GLY A 1 192 ? -14.492 14.138 -0.282 1.00 97.81 192 GLY A C 1
ATOM 1485 O O . GLY A 1 192 ? -13.591 13.788 -1.033 1.00 97.81 192 GLY A O 1
ATOM 1486 N N . ALA A 1 193 ? -15.492 14.925 -0.693 1.00 98.25 193 ALA A N 1
ATOM 1487 C CA . ALA A 1 193 ? -15.634 15.391 -2.073 1.00 98.25 193 ALA A CA 1
ATOM 1488 C C . ALA A 1 193 ? -14.492 16.324 -2.509 1.00 98.25 193 ALA A C 1
ATOM 1490 O O . ALA A 1 193 ? -13.968 16.171 -3.610 1.00 98.25 193 ALA A O 1
ATOM 1491 N N . VAL A 1 194 ? -14.072 17.257 -1.644 1.00 98.44 194 VAL A N 1
ATOM 1492 C CA . VAL A 1 194 ? -12.923 18.135 -1.922 1.00 98.44 194 VAL A CA 1
ATOM 1493 C C . VAL A 1 194 ? -11.639 17.315 -2.046 1.00 98.44 194 VAL A C 1
ATOM 1495 O O . VAL A 1 194 ? -10.909 17.478 -3.017 1.00 98.44 194 VAL A O 1
ATOM 1498 N N . GLN A 1 195 ? -11.385 16.393 -1.112 1.00 98.38 195 GLN A N 1
ATOM 1499 C CA . GLN A 1 195 ? -10.208 15.516 -1.149 1.00 98.38 195 GLN A CA 1
ATOM 1500 C C . GLN A 1 195 ? -10.183 14.643 -2.411 1.00 98.38 195 GLN A C 1
ATOM 1502 O O . GLN A 1 195 ? -9.156 14.588 -3.086 1.00 98.38 195 GLN A O 1
ATOM 1507 N N . PHE A 1 196 ? -11.321 14.032 -2.757 1.00 98.56 196 PHE A N 1
ATOM 1508 C CA . PHE A 1 196 ? -11.493 13.264 -3.988 1.00 98.56 196 PHE A CA 1
ATOM 1509 C C . PHE A 1 196 ? -11.165 14.103 -5.222 1.00 98.56 196 PHE A C 1
ATOM 1511 O O . PHE A 1 196 ? -10.312 13.718 -6.020 1.00 98.56 196 PHE A O 1
ATOM 1518 N N . GLY A 1 197 ? -11.815 15.262 -5.361 1.00 98.31 197 GLY A N 1
ATOM 1519 C CA . GLY A 1 197 ? -11.654 16.134 -6.519 1.00 98.31 197 GLY A CA 1
ATOM 1520 C C . GLY A 1 197 ? -10.222 16.636 -6.675 1.00 98.31 197 GLY A C 1
ATOM 1521 O O . GLY A 1 197 ? -9.665 16.548 -7.765 1.00 98.31 197 GLY A O 1
ATOM 1522 N N . SER A 1 198 ? -9.601 17.112 -5.591 1.00 98.44 198 SER A N 1
ATOM 1523 C CA . SER A 1 198 ? -8.237 17.647 -5.628 1.00 98.44 198 SER A CA 1
ATOM 1524 C C . SER A 1 198 ? -7.195 16.590 -5.991 1.00 98.44 198 SER A C 1
ATOM 1526 O O . SER A 1 198 ? -6.372 16.837 -6.870 1.00 98.44 198 SER A O 1
ATOM 1528 N N . ILE A 1 199 ? -7.227 15.420 -5.345 1.00 98.56 199 ILE A N 1
ATOM 1529 C CA . ILE A 1 199 ? -6.227 14.366 -5.577 1.00 98.56 199 ILE A CA 1
ATOM 1530 C C . ILE A 1 199 ? -6.425 13.731 -6.951 1.00 98.56 199 ILE A C 1
ATOM 1532 O O . ILE A 1 199 ? -5.466 13.627 -7.711 1.00 98.56 199 ILE A O 1
ATOM 1536 N N . THR A 1 200 ? -7.668 13.395 -7.311 1.00 98.44 200 THR A N 1
ATOM 1537 C CA . THR A 1 200 ? -7.973 12.789 -8.615 1.00 98.44 200 THR A CA 1
ATOM 1538 C C . THR A 1 200 ? -7.582 13.723 -9.755 1.00 98.44 200 THR A C 1
ATOM 1540 O O . THR A 1 200 ? -6.957 13.286 -10.717 1.00 98.44 200 THR A O 1
ATOM 1543 N N . LEU A 1 201 ? -7.888 15.023 -9.652 1.00 98.56 201 LEU A N 1
ATOM 1544 C CA . LEU A 1 201 ? -7.486 15.997 -10.667 1.00 98.56 201 LEU A CA 1
ATOM 1545 C C . LEU A 1 201 ? -5.962 16.077 -10.796 1.00 98.56 201 LEU A C 1
ATOM 1547 O O . LEU A 1 201 ? -5.446 16.062 -11.912 1.00 98.56 201 LEU A O 1
ATOM 1551 N N . LEU A 1 202 ? -5.243 16.137 -9.672 1.00 98.50 202 LEU A N 1
ATOM 1552 C CA . LEU A 1 202 ? -3.784 16.191 -9.675 1.00 98.50 202 LEU A CA 1
ATOM 1553 C C . LEU A 1 202 ? -3.186 14.937 -10.327 1.00 98.50 202 LEU A C 1
ATOM 1555 O O . LEU A 1 202 ? -2.335 15.047 -11.207 1.00 98.50 202 LEU A O 1
ATOM 1559 N N . PHE A 1 203 ? -3.681 13.754 -9.963 1.00 98.50 203 PHE A N 1
ATOM 1560 C CA . PHE A 1 203 ? -3.239 12.489 -10.538 1.00 98.50 203 PHE A CA 1
ATOM 1561 C C . PHE A 1 203 ? -3.506 12.417 -12.049 1.00 98.50 203 PHE A C 1
ATOM 1563 O O . PHE A 1 203 ? -2.605 12.087 -12.821 1.00 98.50 203 PHE A O 1
ATOM 1570 N N . LEU A 1 204 ? -4.707 12.802 -12.498 1.00 98.31 204 LEU A N 1
ATOM 1571 C CA . LEU A 1 204 ? -5.065 12.830 -13.919 1.00 98.31 204 LEU A CA 1
ATOM 1572 C C . LEU A 1 204 ? -4.195 13.807 -14.720 1.00 98.31 204 LEU A C 1
ATOM 1574 O O . LEU A 1 204 ? -3.748 13.462 -15.811 1.00 98.31 204 LEU A O 1
ATOM 1578 N N . LEU A 1 205 ? -3.905 14.997 -14.184 1.00 98.31 205 LEU A N 1
ATOM 1579 C CA . LEU A 1 205 ? -2.971 15.935 -14.817 1.00 98.31 205 LEU A CA 1
ATOM 1580 C C . LEU A 1 205 ? -1.570 15.326 -14.940 1.00 98.31 205 LEU A C 1
ATOM 1582 O O . LEU A 1 205 ? -0.942 15.440 -15.991 1.00 98.31 205 LEU A O 1
ATOM 1586 N N . GLY A 1 206 ? -1.105 14.620 -13.906 1.00 97.44 206 GLY A N 1
ATOM 1587 C CA . GLY A 1 206 ? 0.169 13.910 -13.948 1.00 97.44 206 GLY A CA 1
ATOM 1588 C C . GLY A 1 206 ? 0.209 12.801 -15.011 1.00 97.44 206 GLY A C 1
ATOM 1589 O O . GLY A 1 206 ? 1.199 12.664 -15.736 1.00 97.44 206 GLY A O 1
ATOM 1590 N N . LEU A 1 207 ? -0.885 12.049 -15.176 1.00 96.50 207 LEU A N 1
ATOM 1591 C CA . LEU A 1 207 ? -1.023 11.079 -16.267 1.00 96.50 207 LEU A CA 1
ATOM 1592 C C . LEU A 1 207 ? -0.969 11.758 -17.637 1.00 96.50 207 LEU A C 1
ATOM 1594 O O . LEU A 1 207 ? -0.230 11.306 -18.505 1.00 96.50 207 LEU A O 1
ATOM 1598 N N . VAL A 1 208 ? -1.687 12.866 -17.830 1.00 96.31 208 VAL A N 1
ATOM 1599 C CA . VAL A 1 208 ? -1.680 13.602 -19.103 1.00 96.31 208 VAL A CA 1
ATOM 1600 C C . VAL A 1 208 ? -0.277 14.118 -19.437 1.00 96.31 208 VAL A C 1
ATOM 1602 O O . VAL A 1 208 ? 0.205 13.893 -20.546 1.00 96.31 208 VAL A O 1
ATOM 1605 N N . PHE A 1 209 ? 0.419 14.748 -18.485 1.00 95.38 209 PHE A N 1
ATOM 1606 C CA . PHE A 1 209 ? 1.771 15.277 -18.706 1.00 95.38 209 PHE A CA 1
ATOM 1607 C C . PHE A 1 209 ? 2.812 14.188 -18.994 1.00 95.38 209 PHE A C 1
ATOM 1609 O O . PHE A 1 209 ? 3.729 14.404 -19.786 1.00 95.38 209 PHE A O 1
ATOM 1616 N N . SER A 1 210 ? 2.639 12.998 -18.418 1.00 93.81 210 SER A N 1
ATOM 1617 C CA . SER A 1 210 ? 3.496 11.836 -18.681 1.00 93.81 210 SER A CA 1
ATOM 1618 C C . SER A 1 210 ? 3.082 11.010 -19.904 1.00 93.81 210 SER A C 1
ATOM 1620 O O . SER A 1 210 ? 3.680 9.961 -20.161 1.00 93.81 210 SER A O 1
ATOM 1622 N N . GLY A 1 211 ? 2.057 11.428 -20.655 1.00 93.44 211 GLY A N 1
ATOM 1623 C CA . GLY A 1 211 ? 1.523 10.641 -21.769 1.00 93.44 211 GLY A CA 1
ATOM 1624 C C . GLY A 1 211 ? 1.058 9.249 -21.329 1.00 93.44 211 GLY A C 1
ATOM 1625 O O . GLY A 1 211 ? 1.256 8.279 -22.052 1.00 93.44 211 GLY A O 1
ATOM 1626 N N . PHE A 1 212 ? 0.497 9.153 -20.121 1.00 94.56 212 PHE A N 1
ATOM 1627 C CA . PHE A 1 212 ? 0.008 7.936 -19.466 1.00 94.56 212 PHE A CA 1
ATOM 1628 C C . PHE A 1 212 ? 1.086 6.892 -19.123 1.00 94.56 212 PHE A C 1
ATOM 1630 O O . PHE A 1 212 ? 0.756 5.799 -18.678 1.00 94.56 212 PHE A O 1
ATOM 1637 N N . SER A 1 213 ? 2.373 7.228 -19.243 1.00 92.94 213 SER A N 1
ATOM 1638 C CA . SER A 1 213 ? 3.482 6.296 -18.970 1.00 92.94 213 SER A CA 1
ATOM 1639 C C . SER A 1 213 ? 4.060 6.380 -17.547 1.00 92.94 213 SER A C 1
ATOM 1641 O O . SER A 1 213 ? 4.935 5.595 -17.194 1.00 92.94 213 SER A O 1
ATOM 1643 N N . ALA A 1 214 ? 3.572 7.295 -16.695 1.00 93.06 214 ALA A N 1
ATOM 1644 C CA . ALA A 1 214 ? 4.095 7.470 -15.332 1.00 93.06 214 ALA A CA 1
ATOM 1645 C C . ALA A 1 214 ? 3.817 6.294 -14.380 1.00 93.06 214 ALA A C 1
ATOM 1647 O O . ALA A 1 214 ? 4.449 6.201 -13.339 1.00 93.06 214 ALA A O 1
ATOM 1648 N N . VAL A 1 215 ? 2.877 5.402 -14.693 1.00 92.50 215 VAL A N 1
ATOM 1649 C CA . VAL A 1 215 ? 2.338 4.399 -13.750 1.00 92.50 215 VAL A CA 1
ATOM 1650 C C . VAL A 1 215 ? 2.903 2.991 -13.951 1.00 92.50 215 VAL A C 1
ATOM 1652 O O . VAL A 1 215 ? 2.263 1.999 -13.593 1.00 92.50 215 VAL A O 1
ATOM 1655 N N . ASP A 1 216 ? 4.111 2.897 -14.504 1.00 90.94 216 ASP A N 1
ATOM 1656 C CA . ASP A 1 216 ? 4.861 1.650 -14.617 1.00 90.94 216 ASP A CA 1
ATOM 1657 C C . ASP A 1 216 ? 6.093 1.666 -13.708 1.00 90.94 216 ASP A C 1
ATOM 1659 O O . ASP A 1 216 ? 7.065 2.395 -13.926 1.00 90.94 216 ASP A O 1
ATOM 1663 N N . ARG A 1 217 ? 6.084 0.794 -12.699 1.00 91.00 217 ARG A N 1
ATOM 1664 C CA . ARG A 1 217 ? 7.208 0.647 -11.778 1.00 91.00 217 ARG A CA 1
ATOM 1665 C C . ARG A 1 217 ? 8.509 0.272 -12.481 1.00 91.00 217 ARG A C 1
ATOM 1667 O O . ARG A 1 217 ? 9.565 0.702 -12.023 1.00 91.00 217 ARG A O 1
ATOM 1674 N N . SER A 1 218 ? 8.451 -0.504 -13.563 1.00 87.88 218 SER A N 1
ATOM 1675 C CA . SER A 1 218 ? 9.652 -0.916 -14.295 1.00 87.88 218 SER A CA 1
ATOM 1676 C C . SER A 1 218 ? 10.417 0.282 -14.876 1.00 87.88 218 SER A C 1
ATOM 1678 O O . SER A 1 218 ? 11.636 0.216 -15.048 1.00 87.88 218 SER A O 1
ATOM 1680 N N . GLN A 1 219 ? 9.703 1.389 -15.115 1.00 86.75 219 GLN A N 1
ATOM 1681 C CA . GLN A 1 219 ? 10.216 2.628 -15.693 1.00 86.75 219 GLN A CA 1
ATOM 1682 C C . GLN A 1 219 ? 10.523 3.671 -14.608 1.00 86.75 219 GLN A C 1
ATOM 1684 O O . GLN A 1 219 ? 11.540 4.357 -14.683 1.00 86.75 219 GLN A O 1
ATOM 1689 N N . VAL A 1 220 ? 9.686 3.769 -13.567 1.00 88.88 220 VAL A N 1
ATOM 1690 C CA . VAL A 1 220 ? 9.786 4.803 -12.518 1.00 88.88 220 VAL A CA 1
ATOM 1691 C C . VAL A 1 220 ? 9.863 4.232 -11.098 1.00 88.88 220 VAL A C 1
ATOM 1693 O O . VAL A 1 220 ? 9.147 4.661 -10.195 1.00 88.88 220 VAL A O 1
ATOM 1696 N N . TYR A 1 221 ? 10.770 3.277 -10.879 1.00 85.62 221 TYR A N 1
ATOM 1697 C CA . TYR A 1 221 ? 10.905 2.499 -9.637 1.00 85.62 221 TYR A CA 1
ATOM 1698 C C . TYR A 1 221 ? 10.677 3.272 -8.329 1.00 85.62 221 TYR A C 1
ATOM 1700 O O . TYR A 1 221 ? 9.852 2.860 -7.516 1.00 85.62 221 TYR A O 1
ATOM 1708 N N . PHE A 1 222 ? 11.417 4.364 -8.104 1.00 85.50 222 PHE A N 1
ATOM 1709 C CA . PHE A 1 222 ? 11.353 5.112 -6.843 1.00 85.50 222 PHE A CA 1
ATOM 1710 C C . PHE A 1 222 ? 10.048 5.906 -6.703 1.00 85.50 222 PHE A C 1
ATOM 1712 O O . PHE A 1 222 ? 9.405 5.877 -5.656 1.00 85.50 222 PHE A O 1
ATOM 1719 N N . TRP A 1 223 ? 9.629 6.576 -7.776 1.00 92.00 223 TRP A N 1
ATOM 1720 C CA . TRP A 1 223 ? 8.431 7.416 -7.789 1.00 92.00 223 TRP A CA 1
ATOM 1721 C C . TRP A 1 223 ? 7.147 6.600 -7.665 1.00 92.00 223 TRP A C 1
ATOM 1723 O O . TRP A 1 223 ? 6.194 7.043 -7.023 1.00 92.00 223 TRP A O 1
ATOM 1733 N N . TYR A 1 224 ? 7.147 5.379 -8.204 1.00 93.56 224 TYR A N 1
ATOM 1734 C CA . TYR A 1 224 ? 6.011 4.467 -8.133 1.00 93.56 224 TYR A CA 1
ATOM 1735 C C . TYR A 1 224 ? 5.574 4.181 -6.691 1.00 93.56 224 TYR A C 1
ATOM 1737 O O . TYR A 1 224 ? 4.382 4.055 -6.423 1.00 93.56 224 TYR A O 1
ATOM 1745 N N . ALA A 1 225 ? 6.517 4.134 -5.741 1.00 92.19 225 ALA A N 1
ATOM 1746 C CA . ALA A 1 225 ? 6.192 3.929 -4.331 1.00 92.19 225 ALA A CA 1
ATOM 1747 C C . ALA A 1 225 ? 5.278 5.036 -3.781 1.00 92.19 225 ALA A C 1
ATOM 1749 O O . ALA A 1 225 ? 4.338 4.742 -3.047 1.00 92.19 225 ALA A O 1
ATOM 1750 N N . GLY A 1 226 ? 5.517 6.292 -4.171 1.00 94.88 226 GLY A N 1
ATOM 1751 C CA . GLY A 1 226 ? 4.652 7.413 -3.808 1.00 94.88 226 GLY A CA 1
ATOM 1752 C C . GLY A 1 226 ? 3.298 7.351 -4.514 1.00 94.88 226 GLY A C 1
ATOM 1753 O O . GLY A 1 226 ? 2.267 7.540 -3.875 1.00 94.88 226 GLY A O 1
ATOM 1754 N N . MET A 1 227 ? 3.286 7.004 -5.806 1.00 96.81 227 MET A N 1
ATOM 1755 C CA . MET A 1 227 ? 2.050 6.862 -6.589 1.00 96.81 227 MET A CA 1
ATOM 1756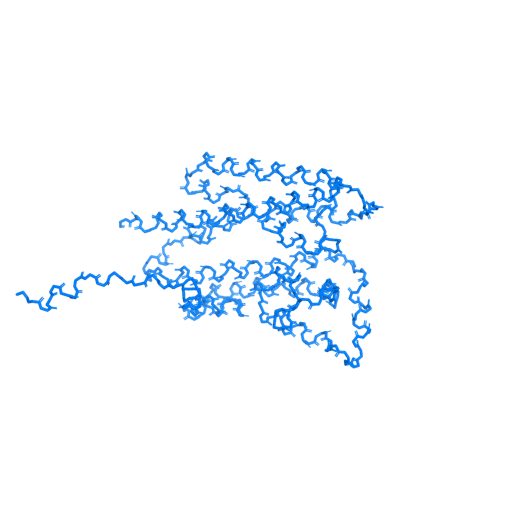 C C . MET A 1 227 ? 1.124 5.781 -6.030 1.00 96.81 227 MET A C 1
ATOM 1758 O O . MET A 1 227 ? -0.090 5.957 -6.029 1.00 96.81 227 MET A O 1
ATOM 1762 N N . LEU A 1 228 ? 1.665 4.673 -5.517 1.00 96.62 228 LEU A N 1
ATOM 1763 C CA . LEU A 1 228 ? 0.878 3.566 -4.963 1.00 96.62 228 LEU A CA 1
ATOM 1764 C C . LEU A 1 228 ? -0.044 3.997 -3.808 1.00 96.62 228 LEU A C 1
ATOM 1766 O O . LEU A 1 228 ? -1.081 3.375 -3.561 1.00 96.62 228 LEU A O 1
ATOM 1770 N N . PHE A 1 229 ? 0.287 5.088 -3.118 1.00 97.31 229 PHE A N 1
ATOM 1771 C CA . PHE A 1 229 ? -0.578 5.650 -2.086 1.00 97.31 229 PHE A CA 1
ATOM 1772 C C . PHE A 1 229 ? -1.852 6.310 -2.634 1.00 97.31 229 PHE A C 1
ATOM 1774 O O . PHE A 1 229 ? -2.783 6.512 -1.860 1.00 97.31 229 PHE A O 1
ATOM 1781 N N . ASP A 1 230 ? -1.964 6.554 -3.944 1.00 97.31 230 ASP A N 1
ATOM 1782 C CA . ASP A 1 230 ? -3.238 6.917 -4.592 1.00 97.31 230 ASP A CA 1
ATOM 1783 C C . ASP A 1 230 ? -4.128 5.693 -4.908 1.00 97.31 230 ASP A C 1
ATOM 1785 O O . ASP A 1 230 ? -5.132 5.786 -5.612 1.00 97.31 230 ASP A O 1
ATOM 1789 N N . GLY A 1 231 ? -3.737 4.517 -4.402 1.00 96.38 231 GLY A N 1
ATOM 1790 C CA . GLY A 1 231 ? -4.544 3.303 -4.320 1.00 96.38 231 GLY A CA 1
ATOM 1791 C C . GLY A 1 231 ? -5.243 2.933 -5.616 1.00 96.38 231 GLY A C 1
ATOM 1792 O O . GLY A 1 231 ? -4.591 2.501 -6.566 1.00 96.38 231 GLY A O 1
ATOM 1793 N N . GLY A 1 232 ? -6.572 3.062 -5.644 1.00 97.44 232 GLY A N 1
ATOM 1794 C CA . GLY A 1 232 ? -7.397 2.650 -6.779 1.00 97.44 232 GLY A CA 1
ATOM 1795 C C . GLY A 1 232 ? -7.001 3.328 -8.089 1.00 97.44 232 GLY A C 1
ATOM 1796 O O . GLY A 1 232 ? -6.921 2.647 -9.111 1.00 97.44 232 GLY A O 1
ATOM 1797 N N . SER A 1 233 ? -6.677 4.624 -8.064 1.00 97.69 233 SER A N 1
ATOM 1798 C CA . SER A 1 233 ? -6.240 5.367 -9.252 1.00 97.69 233 SER A CA 1
ATOM 1799 C C . SER A 1 233 ? -4.975 4.755 -9.852 1.00 97.69 233 SER A C 1
ATOM 1801 O O . SER A 1 233 ? -4.925 4.485 -11.054 1.00 97.69 233 SER A O 1
ATOM 1803 N N . THR A 1 234 ? -3.980 4.461 -9.012 1.00 97.50 234 THR A N 1
ATOM 1804 C CA . THR A 1 234 ? -2.714 3.850 -9.438 1.00 97.50 234 THR A CA 1
ATOM 1805 C C . THR A 1 234 ? -2.896 2.401 -9.866 1.00 97.50 234 THR A C 1
ATOM 1807 O O . THR A 1 234 ? -2.372 2.029 -10.910 1.00 97.50 234 THR A O 1
ATOM 1810 N N . ILE A 1 235 ? -3.688 1.601 -9.143 1.00 97.94 235 ILE A N 1
ATOM 1811 C CA . ILE A 1 235 ? -4.009 0.213 -9.523 1.00 97.94 235 ILE A CA 1
ATOM 1812 C C . ILE A 1 235 ? -4.618 0.178 -10.927 1.00 97.94 235 ILE A C 1
ATOM 1814 O O . ILE A 1 235 ? -4.110 -0.523 -11.801 1.00 97.94 235 ILE A O 1
ATOM 1818 N N . LEU A 1 236 ? -5.680 0.954 -11.163 1.00 97.75 236 LEU A N 1
ATOM 1819 C CA . LEU A 1 236 ? -6.354 0.993 -12.462 1.00 97.75 236 LEU A CA 1
ATOM 1820 C C . LEU A 1 236 ? -5.404 1.491 -13.550 1.00 97.75 236 LEU A C 1
ATOM 1822 O O . LEU A 1 236 ? -5.292 0.876 -14.607 1.00 97.75 236 LEU A O 1
ATOM 1826 N N . SER A 1 237 ? -4.671 2.567 -13.278 1.00 97.06 237 SER A N 1
ATOM 1827 C CA . SER A 1 237 ? -3.774 3.161 -14.267 1.00 97.06 237 SER A CA 1
ATOM 1828 C C . SER A 1 237 ? -2.610 2.236 -14.619 1.00 97.06 237 SER A C 1
ATOM 1830 O O . SER A 1 237 ? -2.273 2.122 -15.793 1.00 97.06 237 SER A O 1
ATOM 1832 N N . THR A 1 238 ? -2.034 1.508 -13.657 1.00 96.25 238 THR A N 1
ATOM 1833 C CA . THR A 1 238 ? -1.021 0.480 -13.937 1.00 96.25 238 THR A CA 1
ATOM 1834 C C . THR A 1 238 ? -1.595 -0.634 -14.814 1.00 96.25 238 THR A C 1
ATOM 1836 O O . THR A 1 238 ? -0.943 -1.042 -15.770 1.00 96.25 238 THR A O 1
ATOM 1839 N N . LEU A 1 239 ? -2.818 -1.105 -14.554 1.00 96.12 239 LEU A N 1
ATOM 1840 C CA . LEU A 1 239 ? -3.432 -2.171 -15.356 1.00 96.12 239 LEU A CA 1
ATOM 1841 C C . LEU A 1 239 ? -3.729 -1.743 -16.802 1.00 96.12 239 LEU A C 1
ATOM 1843 O O . LEU A 1 239 ? -3.583 -2.555 -17.713 1.00 96.12 239 LEU A O 1
ATOM 1847 N N . PHE A 1 240 ? -4.134 -0.490 -17.024 1.00 95.94 240 PHE A N 1
ATOM 1848 C CA . PHE A 1 240 ? -4.492 -0.001 -18.360 1.00 95.94 240 PHE A CA 1
ATOM 1849 C C . PHE A 1 240 ? -3.319 0.584 -19.145 1.00 95.94 240 PHE A C 1
ATOM 1851 O O . PHE A 1 240 ? -3.270 0.437 -20.365 1.00 95.94 240 PHE A O 1
ATOM 1858 N N . PHE A 1 241 ? -2.388 1.259 -18.470 1.00 95.56 241 PHE A N 1
ATOM 1859 C CA . PHE A 1 241 ? -1.411 2.119 -19.132 1.00 95.56 241 PHE A CA 1
ATOM 1860 C C . PHE A 1 241 ? 0.043 1.695 -18.933 1.00 95.56 241 PHE A C 1
ATOM 1862 O O . PHE A 1 241 ? 0.882 2.124 -19.717 1.00 95.56 241 PHE A O 1
ATOM 1869 N N . ALA A 1 242 ? 0.375 0.816 -17.977 1.00 91.31 242 ALA A N 1
ATOM 1870 C CA . ALA A 1 242 ? 1.766 0.378 -17.804 1.00 91.31 242 ALA A CA 1
ATOM 1871 C C . ALA A 1 242 ? 2.393 -0.296 -19.045 1.00 91.31 242 ALA A C 1
ATOM 1873 O O . ALA A 1 242 ? 3.590 -0.119 -19.260 1.00 91.31 242 ALA A O 1
ATOM 1874 N N . PRO A 1 243 ? 1.644 -1.014 -19.912 1.00 89.38 243 PRO A N 1
ATOM 1875 C CA . PRO A 1 243 ? 2.204 -1.522 -21.166 1.00 89.38 243 PRO A CA 1
ATOM 1876 C C . PRO A 1 243 ? 2.665 -0.433 -22.150 1.00 89.38 243 PRO A C 1
ATOM 1878 O O . PRO A 1 243 ? 3.404 -0.740 -23.089 1.00 89.38 243 PRO A O 1
ATOM 1881 N N . LEU A 1 244 ? 2.239 0.824 -21.971 1.00 86.62 244 LEU A N 1
ATOM 1882 C CA . LEU A 1 244 ? 2.693 1.943 -22.790 1.00 86.62 244 LEU A CA 1
ATOM 1883 C C . LEU A 1 244 ? 4.160 2.232 -22.467 1.00 86.62 244 LEU A C 1
ATOM 1885 O O . LEU A 1 244 ? 4.508 2.803 -21.432 1.00 86.62 244 LEU A O 1
ATOM 1889 N N . ARG A 1 245 ? 5.043 1.829 -23.383 1.00 77.69 245 ARG A N 1
ATOM 1890 C CA . ARG A 1 245 ? 6.468 2.129 -23.268 1.00 77.69 245 ARG A CA 1
ATOM 1891 C C . ARG A 1 245 ? 6.710 3.608 -23.499 1.00 77.69 245 ARG A C 1
ATOM 1893 O O . ARG A 1 245 ? 6.270 4.178 -24.502 1.00 77.69 245 ARG A O 1
ATOM 1900 N N . PHE A 1 246 ? 7.474 4.211 -22.604 1.00 73.44 246 PHE A N 1
ATOM 1901 C CA . PHE A 1 246 ? 7.968 5.551 -22.821 1.00 73.44 246 PHE A CA 1
ATOM 1902 C C . PHE A 1 246 ? 9.109 5.555 -23.844 1.00 73.44 246 PHE A C 1
ATOM 1904 O O . PHE A 1 246 ? 10.021 4.733 -23.784 1.00 73.44 246 PHE A O 1
ATOM 1911 N N . HIS A 1 247 ? 9.051 6.491 -24.790 1.00 67.19 247 HIS A N 1
ATOM 1912 C CA . HIS A 1 247 ? 10.031 6.610 -25.874 1.00 67.19 247 HIS A CA 1
ATOM 1913 C C . HIS A 1 247 ? 10.883 7.888 -25.777 1.00 67.19 247 HIS A C 1
ATOM 1915 O O . HIS A 1 247 ? 11.743 8.091 -26.627 1.00 67.19 247 HIS A O 1
ATOM 1921 N N . ASN A 1 248 ? 10.652 8.765 -24.786 1.00 64.81 248 ASN A N 1
ATOM 1922 C CA . ASN A 1 248 ? 11.177 10.137 -24.819 1.00 64.81 248 ASN A CA 1
ATOM 1923 C C . ASN A 1 248 ? 11.810 10.608 -23.494 1.00 64.81 248 ASN A C 1
ATOM 1925 O O . ASN A 1 248 ? 11.455 11.656 -22.950 1.00 64.81 248 ASN A O 1
ATOM 1929 N N . THR A 1 249 ? 12.745 9.813 -22.963 1.00 63.00 249 THR A N 1
ATOM 1930 C CA . THR A 1 249 ? 13.549 10.112 -21.762 1.00 63.00 249 THR A CA 1
ATOM 1931 C C . THR A 1 249 ? 14.272 11.451 -21.911 1.00 63.00 249 THR A C 1
ATOM 1933 O O . THR A 1 249 ? 15.295 11.524 -22.584 1.00 63.00 249 THR A O 1
ATOM 1936 N N . GLY A 1 250 ? 13.719 12.513 -21.316 1.00 66.38 250 GLY A N 1
ATOM 1937 C CA . GLY A 1 250 ? 14.268 13.874 -21.377 1.00 66.38 250 GLY A CA 1
ATOM 1938 C C . GLY A 1 250 ? 13.234 14.994 -21.542 1.00 66.38 250 GLY A C 1
ATOM 1939 O O . GLY A 1 250 ? 13.595 16.165 -21.459 1.00 66.38 250 GLY A O 1
ATOM 1940 N N . SER A 1 251 ? 11.953 14.676 -21.762 1.00 84.75 251 SER A N 1
ATOM 1941 C CA . SER A 1 251 ? 10.900 15.699 -21.751 1.00 84.75 251 SER A CA 1
ATOM 1942 C C . SER A 1 251 ? 10.614 16.181 -20.328 1.00 84.75 251 SER A C 1
ATOM 1944 O O . SER A 1 251 ? 10.145 15.410 -19.493 1.00 84.75 251 SER A O 1
ATOM 1946 N N . THR A 1 252 ? 10.785 17.482 -20.077 1.00 90.25 252 THR A N 1
ATOM 1947 C CA . THR A 1 252 ? 10.418 18.128 -18.803 1.00 90.25 252 THR A CA 1
ATOM 1948 C C . THR A 1 252 ? 8.951 17.894 -18.426 1.00 90.25 252 THR A C 1
ATOM 1950 O O . THR A 1 252 ? 8.620 17.813 -17.246 1.00 90.25 252 THR A O 1
ATOM 1953 N N . MET A 1 253 ? 8.062 17.742 -19.416 1.00 93.00 253 MET A N 1
ATOM 1954 C CA . MET A 1 253 ? 6.647 17.446 -19.161 1.00 93.00 253 MET A CA 1
ATOM 1955 C C . MET A 1 253 ? 6.454 16.046 -18.578 1.00 93.00 253 MET A C 1
ATOM 1957 O O . MET A 1 253 ? 5.592 15.852 -17.726 1.00 93.00 253 MET A O 1
ATOM 1961 N N . TRP A 1 254 ? 7.281 15.080 -18.978 1.00 92.94 254 TRP A N 1
ATOM 1962 C CA . TRP A 1 254 ? 7.189 13.732 -18.433 1.00 92.94 254 TRP A CA 1
ATOM 1963 C C . TRP A 1 254 ? 7.640 13.684 -16.972 1.00 92.94 254 TRP A C 1
ATOM 1965 O O . TRP A 1 254 ? 6.909 13.151 -16.137 1.00 92.94 254 TRP A O 1
ATOM 1975 N N . ASP A 1 255 ? 8.771 14.319 -16.648 1.00 93.19 255 ASP A N 1
ATOM 1976 C CA . ASP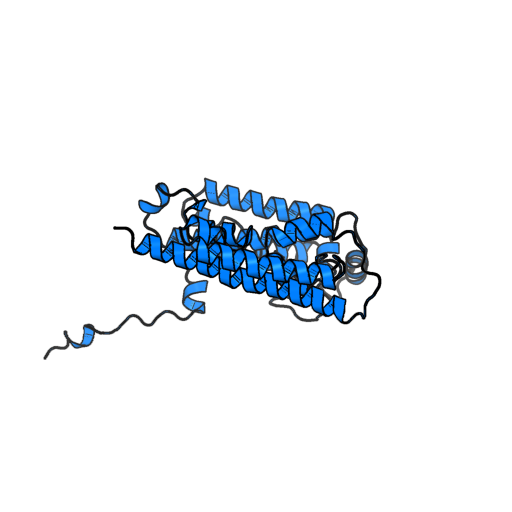 A 1 255 ? 9.256 14.430 -15.265 1.00 93.19 255 ASP A CA 1
ATOM 1977 C C . ASP A 1 255 ? 8.232 15.140 -14.372 1.00 93.19 255 ASP A C 1
ATOM 1979 O O . ASP A 1 255 ? 7.971 14.709 -13.242 1.00 93.19 255 ASP A O 1
ATOM 1983 N N . LEU A 1 256 ? 7.599 16.198 -14.898 1.00 95.56 256 LEU A N 1
ATOM 1984 C CA . LEU A 1 256 ? 6.487 16.870 -14.237 1.00 95.56 256 LEU A CA 1
ATOM 1985 C C . LEU A 1 256 ? 5.340 15.886 -13.986 1.00 95.56 256 LEU A C 1
ATOM 1987 O O . LEU A 1 256 ? 4.876 15.787 -12.857 1.00 95.56 256 LEU A O 1
ATOM 1991 N N . GLY A 1 257 ? 4.930 15.104 -14.986 1.00 95.69 257 GLY A N 1
ATOM 1992 C CA . GLY A 1 257 ? 3.853 14.124 -14.850 1.00 95.69 257 GLY A CA 1
ATOM 1993 C C . GLY A 1 257 ? 4.116 13.033 -13.804 1.00 95.69 257 GLY A C 1
ATOM 1994 O O . GLY A 1 257 ? 3.255 12.753 -12.962 1.00 95.69 257 GLY A O 1
ATOM 1995 N N . VAL A 1 258 ? 5.322 12.459 -13.800 1.00 95.50 258 VAL A N 1
ATOM 1996 C CA . VAL A 1 258 ? 5.778 11.480 -12.793 1.00 95.50 258 VAL A CA 1
ATOM 1997 C C . VAL A 1 258 ? 5.782 12.103 -11.397 1.00 95.50 258 VAL A C 1
ATOM 1999 O O . VAL A 1 258 ? 5.275 11.524 -10.436 1.00 95.50 258 VAL A O 1
ATOM 2002 N N . THR A 1 259 ? 6.297 13.323 -11.272 1.00 96.69 259 THR A N 1
ATOM 2003 C CA . THR A 1 259 ? 6.333 14.027 -9.987 1.00 96.69 259 THR A CA 1
ATOM 2004 C C . THR A 1 259 ? 4.919 14.342 -9.496 1.00 96.69 259 THR A C 1
ATOM 2006 O O . THR A 1 259 ? 4.601 14.107 -8.333 1.00 96.69 259 THR A O 1
ATOM 2009 N N . THR A 1 260 ? 4.036 14.819 -10.374 1.00 98.06 260 THR A N 1
ATOM 2010 C CA . THR A 1 260 ? 2.654 15.180 -10.044 1.00 98.06 260 THR A CA 1
ATOM 2011 C C . THR A 1 260 ? 1.829 13.968 -9.596 1.00 98.06 260 THR A C 1
ATOM 2013 O O . THR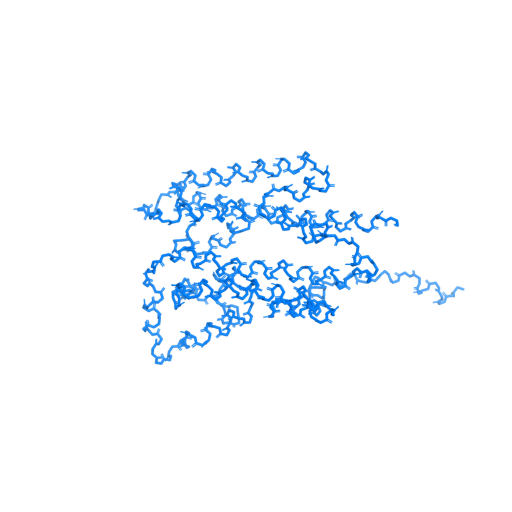 A 1 260 ? 1.139 14.055 -8.581 1.00 98.06 260 THR A O 1
ATOM 2016 N N . THR A 1 261 ? 1.929 12.827 -10.287 1.00 98.06 261 THR A N 1
ATOM 2017 C CA . THR A 1 261 ? 1.259 11.576 -9.865 1.00 98.06 261 THR A CA 1
ATOM 2018 C C . THR A 1 261 ? 1.786 11.068 -8.521 1.00 98.06 261 THR A C 1
ATOM 2020 O O . THR A 1 261 ? 1.006 10.638 -7.672 1.00 98.06 261 THR A O 1
ATOM 2023 N N . CYS A 1 262 ? 3.096 11.173 -8.277 1.00 97.62 262 CYS A N 1
ATOM 2024 C CA . CYS A 1 262 ? 3.690 10.838 -6.983 1.00 97.62 262 CYS A CA 1
ATOM 2025 C C . CYS A 1 262 ? 3.169 11.753 -5.860 1.00 97.62 262 CYS A C 1
ATOM 2027 O O . CYS A 1 262 ? 2.750 11.262 -4.812 1.00 97.62 262 CYS A O 1
ATOM 2029 N N . ILE A 1 263 ? 3.127 13.073 -6.086 1.00 98.31 263 ILE A N 1
ATOM 2030 C CA . ILE A 1 263 ? 2.586 14.041 -5.118 1.00 98.31 263 ILE A CA 1
ATOM 2031 C C . ILE A 1 263 ? 1.118 13.736 -4.809 1.00 98.31 263 ILE A C 1
ATOM 2033 O O . ILE A 1 263 ? 0.741 13.780 -3.641 1.00 98.31 263 ILE A O 1
ATOM 2037 N N . ALA A 1 264 ? 0.304 13.387 -5.810 1.00 98.50 264 ALA A N 1
ATOM 2038 C CA . ALA A 1 264 ? -1.089 13.001 -5.591 1.00 98.50 264 ALA A CA 1
ATOM 2039 C C . ALA A 1 264 ? -1.207 11.811 -4.623 1.00 98.50 264 ALA A C 1
ATOM 2041 O O . ALA A 1 264 ? -1.948 11.892 -3.640 1.00 98.50 264 ALA A O 1
ATOM 2042 N N . GLY A 1 265 ? -0.400 10.763 -4.815 1.00 98.06 265 GLY A N 1
ATOM 2043 C CA . GLY A 1 265 ? -0.358 9.633 -3.887 1.00 98.06 265 GLY A CA 1
ATOM 2044 C C . GLY A 1 265 ? 0.099 10.025 -2.480 1.00 98.06 265 GLY A C 1
ATOM 2045 O O . GLY A 1 265 ? -0.549 9.662 -1.498 1.00 98.06 265 GLY A O 1
ATOM 2046 N N . LEU A 1 266 ? 1.144 10.847 -2.352 1.00 97.56 266 LEU A N 1
ATOM 2047 C CA . LEU A 1 266 ? 1.600 11.352 -1.049 1.00 97.56 266 LEU A CA 1
ATOM 2048 C C . LEU A 1 266 ? 0.548 12.230 -0.352 1.00 97.56 266 LEU A C 1
ATOM 2050 O O . LEU A 1 266 ? 0.393 12.159 0.867 1.00 97.56 266 LEU A O 1
ATOM 2054 N N . MET A 1 267 ? -0.218 13.028 -1.099 1.00 98.38 267 MET A N 1
ATOM 2055 C CA . MET A 1 267 ? -1.354 13.774 -0.554 1.00 98.38 267 MET A CA 1
ATOM 2056 C C . MET A 1 267 ? -2.461 12.835 -0.071 1.00 98.38 267 MET A C 1
ATOM 2058 O O . MET A 1 267 ? -3.061 13.090 0.977 1.00 98.38 267 MET A O 1
ATOM 2062 N N . ASN A 1 268 ? -2.703 11.727 -0.775 1.00 98.44 268 ASN A N 1
ATOM 2063 C CA . ASN A 1 268 ? -3.682 10.738 -0.341 1.00 98.44 268 ASN A CA 1
ATOM 2064 C C . ASN A 1 268 ? -3.283 10.051 0.976 1.00 98.44 268 ASN A C 1
ATOM 2066 O O . ASN A 1 268 ? -4.162 9.724 1.773 1.00 98.44 268 ASN A O 1
ATOM 2070 N N . VAL A 1 269 ? -1.982 9.945 1.286 1.00 98.00 269 VAL A N 1
ATOM 2071 C CA . VAL A 1 269 ? -1.513 9.516 2.620 1.00 98.00 269 VAL A CA 1
ATOM 2072 C C . VAL A 1 269 ? -2.087 10.392 3.724 1.00 98.00 269 VAL A C 1
ATOM 2074 O O . VAL A 1 269 ? -2.654 9.883 4.693 1.00 98.00 269 VAL A O 1
ATOM 2077 N N . ALA A 1 270 ? -2.011 11.714 3.570 1.00 98.12 270 ALA A N 1
ATOM 2078 C CA . ALA A 1 270 ? -2.591 12.633 4.545 1.00 98.12 270 ALA A CA 1
ATOM 2079 C C . ALA A 1 270 ? -4.114 12.445 4.663 1.00 98.12 270 ALA A C 1
ATOM 2081 O O . ALA A 1 270 ? -4.665 12.516 5.762 1.00 98.12 270 ALA A O 1
ATOM 2082 N N . VAL A 1 271 ? -4.792 12.160 3.549 1.00 98.38 271 VAL A N 1
ATOM 2083 C CA . VAL A 1 271 ? -6.241 11.935 3.522 1.00 98.38 271 VAL A CA 1
ATOM 2084 C C . VAL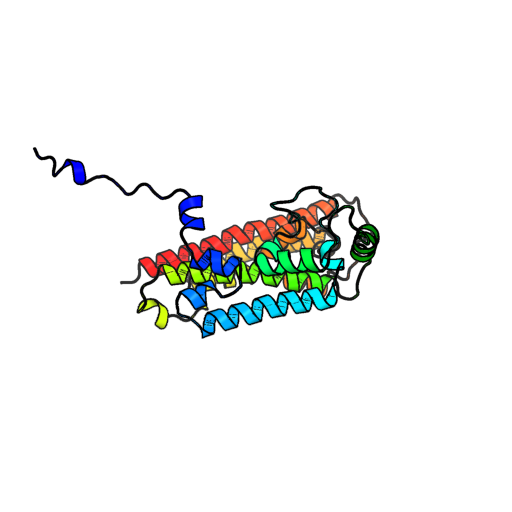 A 1 271 ? -6.634 10.642 4.229 1.00 98.38 271 VAL A C 1
ATOM 2086 O O . VAL A 1 271 ? -7.530 10.679 5.073 1.00 98.38 271 VAL A O 1
ATOM 2089 N N . PHE A 1 272 ? -6.001 9.500 3.966 1.00 97.69 272 PHE A N 1
ATOM 2090 C CA . PHE A 1 272 ? -6.398 8.273 4.660 1.00 97.69 272 PHE A CA 1
ATOM 2091 C C . PHE A 1 272 ? -5.974 8.248 6.137 1.00 97.69 272 PHE A C 1
ATOM 2093 O O . PHE A 1 272 ? -6.693 7.673 6.954 1.00 97.69 272 PHE A O 1
ATOM 2100 N N . LEU A 1 273 ? -4.881 8.922 6.519 1.00 97.88 273 LEU A N 1
ATOM 2101 C CA . LEU A 1 273 ? -4.512 9.110 7.932 1.00 97.88 273 LEU A CA 1
ATOM 2102 C C . LEU A 1 273 ? -5.497 10.027 8.668 1.00 97.88 273 LEU A C 1
ATOM 2104 O O . LEU A 1 273 ? -5.825 9.801 9.836 1.00 97.88 273 LEU A O 1
ATOM 2108 N N . ASP A 1 274 ? -6.019 11.042 7.985 1.00 97.56 274 ASP A N 1
ATOM 2109 C CA . ASP A 1 274 ? -7.104 11.858 8.517 1.00 97.56 274 ASP A CA 1
ATOM 2110 C C . ASP A 1 274 ? -8.390 11.036 8.702 1.00 97.56 274 ASP A C 1
ATOM 2112 O O . ASP A 1 274 ? -9.009 11.112 9.762 1.00 97.56 274 ASP A O 1
ATOM 2116 N N . ALA A 1 275 ? -8.760 10.193 7.730 1.00 97.75 275 ALA A N 1
ATOM 2117 C CA . ALA A 1 275 ? -9.915 9.299 7.851 1.00 97.75 275 ALA A CA 1
ATOM 2118 C C . ALA A 1 275 ? -9.775 8.352 9.052 1.00 97.75 275 ALA A C 1
ATOM 2120 O O . ALA A 1 275 ? -10.729 8.177 9.812 1.00 97.75 275 ALA A O 1
ATOM 2121 N N . TYR A 1 276 ? -8.574 7.798 9.246 1.00 97.25 276 TYR A N 1
ATOM 2122 C CA . TYR A 1 276 ? -8.225 6.994 10.414 1.00 97.25 276 TYR A CA 1
ATOM 2123 C C . TYR A 1 276 ? -8.482 7.768 11.713 1.00 97.25 276 TYR A C 1
ATOM 2125 O O . TYR A 1 276 ? -9.251 7.335 12.568 1.00 97.25 276 TYR A O 1
ATOM 2133 N N . THR A 1 277 ? -7.908 8.967 11.823 1.00 95.88 277 THR A N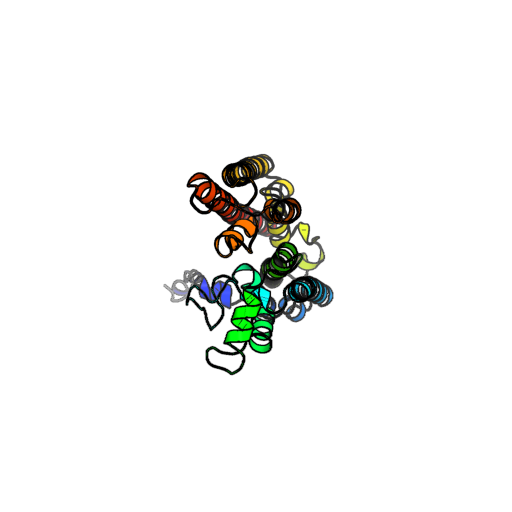 1
ATOM 2134 C CA . THR A 1 277 ? -7.988 9.805 13.029 1.00 95.88 277 THR A CA 1
ATOM 2135 C C . THR A 1 277 ? -9.424 10.242 13.340 1.00 95.88 277 THR A C 1
ATOM 2137 O O . THR A 1 277 ? -9.836 10.275 14.500 1.00 95.88 277 THR A O 1
ATOM 2140 N N . LEU A 1 278 ? -10.218 10.588 12.322 1.00 95.44 278 LEU A N 1
ATOM 2141 C CA . LEU A 1 278 ? -11.631 10.940 12.497 1.00 95.44 278 LEU A CA 1
ATOM 2142 C C . LEU A 1 278 ? -12.448 9.759 13.024 1.00 95.44 278 LEU A C 1
ATOM 2144 O O . LEU A 1 278 ? -13.306 9.939 13.888 1.00 95.44 278 LEU A O 1
ATOM 2148 N N . ALA A 1 279 ? -12.190 8.560 12.504 1.00 94.69 279 ALA A N 1
ATOM 2149 C CA . ALA A 1 279 ? -12.851 7.348 12.959 1.00 94.69 279 ALA A CA 1
ATOM 2150 C C . ALA A 1 279 ? -12.471 6.994 14.405 1.00 94.69 279 ALA A C 1
ATOM 2152 O O . ALA A 1 279 ? -13.364 6.635 15.171 1.00 94.69 279 ALA A O 1
ATOM 2153 N N . GLU A 1 280 ? -11.199 7.151 14.798 1.00 92.75 280 GLU A N 1
ATOM 2154 C CA . GLU A 1 280 ? -10.768 6.976 16.195 1.00 92.75 280 GLU A CA 1
ATOM 2155 C C . GLU A 1 280 ? -11.534 7.915 17.128 1.00 92.75 280 GLU A C 1
ATOM 2157 O O . GLU A 1 280 ? -12.204 7.457 18.050 1.00 92.75 280 GLU A O 1
ATOM 2162 N N . LYS A 1 281 ? -11.531 9.222 16.833 1.00 92.19 281 LYS A N 1
ATOM 2163 C CA . LYS A 1 281 ? -12.224 10.231 17.651 1.00 92.19 281 LYS A CA 1
ATOM 2164 C C . LYS A 1 281 ? -13.716 9.957 17.787 1.00 92.19 281 LYS A C 1
ATOM 2166 O O . LYS A 1 281 ? -14.294 10.172 18.846 1.00 92.19 281 LYS A O 1
ATOM 2171 N N . ARG A 1 282 ? -14.359 9.496 16.712 1.00 90.19 282 ARG A N 1
ATOM 2172 C CA . ARG A 1 282 ? -15.786 9.160 16.733 1.00 90.19 282 ARG A CA 1
ATOM 2173 C C . ARG A 1 282 ? -16.079 7.972 17.649 1.00 90.19 282 ARG A C 1
ATOM 2175 O O . ARG A 1 282 ? -17.150 7.942 18.242 1.00 90.19 282 ARG A O 1
ATOM 2182 N N . LYS A 1 283 ? -15.162 7.006 17.734 1.00 86.38 283 LYS A N 1
ATOM 2183 C CA . LYS A 1 283 ? -15.282 5.857 18.637 1.00 86.38 283 LYS A CA 1
ATOM 2184 C C . LYS A 1 283 ? -15.018 6.251 20.085 1.00 86.38 283 LYS A C 1
ATOM 2186 O O . LYS A 1 283 ? -15.804 5.881 20.938 1.00 86.38 283 LYS A O 1
ATOM 2191 N N . GLU A 1 284 ? -14.011 7.082 20.335 1.00 83.50 284 GLU A N 1
ATOM 2192 C CA . GLU A 1 284 ? -13.720 7.610 21.678 1.00 83.50 284 GLU A CA 1
ATOM 2193 C C . GLU A 1 284 ? -14.834 8.523 22.228 1.00 83.50 284 GLU A C 1
ATOM 2195 O O . GLU A 1 284 ? -14.975 8.659 23.438 1.00 83.50 284 GLU A O 1
ATOM 2200 N N . ALA A 1 285 ? -15.625 9.154 21.355 1.00 84.06 285 ALA A N 1
ATOM 2201 C CA . ALA A 1 285 ? -16.752 10.008 21.736 1.00 84.06 285 ALA A CA 1
ATOM 2202 C C . ALA A 1 285 ? -18.102 9.270 21.839 1.00 84.06 285 ALA A C 1
ATOM 2204 O O . ALA A 1 285 ? -19.105 9.899 22.185 1.00 84.06 285 ALA A O 1
ATOM 2205 N N . ALA A 1 286 ? -18.164 7.983 21.480 1.00 78.06 286 ALA A N 1
ATOM 2206 C CA . ALA A 1 286 ? -19.382 7.196 21.631 1.00 78.06 286 ALA A CA 1
ATOM 2207 C C . ALA A 1 286 ? -19.571 6.836 23.122 1.00 78.06 286 ALA A C 1
ATOM 2209 O O . ALA A 1 286 ? -18.606 6.394 23.740 1.00 78.06 286 ALA A O 1
ATOM 2210 N N . PRO A 1 287 ? -20.761 7.075 23.704 1.00 55.28 287 PRO A N 1
ATOM 2211 C CA . PRO A 1 287 ? -21.048 6.782 25.109 1.00 55.28 287 PRO A CA 1
ATOM 2212 C C . PRO A 1 287 ? -21.176 5.284 25.404 1.00 55.28 287 PRO A C 1
ATOM 2214 O O . PRO A 1 287 ? -21.548 4.519 24.480 1.00 55.28 287 PRO A O 1
#

Secondary structure (DSSP, 8-state):
--TTGGGTT-PPPPPPHHHHHHT-HHHHHHHHSTTHHHHHTT-HHHHHHHHHHHHHHHHHHHHHHGGGGGTTSTTS--EETTEEGGGHHHHTSHHHHHHHHHHHSPPTTSTTHHHHHHHHHS--TTHHHHHHHHHHHHHHHHHHHHHHHHHHHS-TTTTTTS-GGGSHHHHHHHHHHSTTHHHHHTT-HHHHHHHHHHHHHHHHHHHHHTTT-TT-TTTSHHHHHHHGGGTHHHHHHHHHHTTS----TT-HHHHHHHHHHHHHHHHHHHHHHHHHHHHHHHHHT--

pLDDT: mean 88.3, std 13.02, range [48.97, 98.56]

Radius of gyration: 21.26 Å; chains: 1; bounding box: 52×38×79 Å